Protein 4FDA (pdb70)

InterPro domains:
  IPR002347 Short-chain dehydrogenase/reductase SDR [PF00106] (6-51)
  IPR002347 Short-chain dehydrogenase/reductase SDR [PF00106] (113-240)
  IPR002347 Short-chain dehydrogenase/reductase SDR [PR00080] (112-123)
  IPR002347 Short-chain dehydrogenase/reductase SDR [PR00080] (176-184)
  IPR002347 Short-chain dehydrogenase/reductase SDR [PR00080] (198-217)
  IPR002347 Short-chain dehydrogenase/reductase SDR [PR00081] (6-23)
  IPR002347 Short-chain dehydrogenase/reductase SDR [PR00081] (170-186)
  IPR002347 Short-chain dehydrogenase/reductase SDR [PR00081] (198-217)
  IPR002347 Short-chain dehydrogenase/reductase SDR [PR00081] (219-236)
  IPR020904 Short-chain dehydrogenase/reductase, conserved site [PS00061] (185-213)
  IPR036291 NAD(P)-binding domain superfamily [SSF51735] (6-273)

Nearest PDB structures (foldseek):
  4fda-assembly1_A-2  TM=1.004E+00  e=1.413E-55  Saccharomyces cerevisiae S288C
  4hbg-assembly1_A-2  TM=9.707E-01  e=1.172E-47  Saccharomyces cerevisiae S288C
  4fd3-assembly4_F-2  TM=9.743E-01  e=3.184E-47  Saccharomyces cerevisiae S288C
  4fd3-assembly3_C-2  TM=9.739E-01  e=2.640E-47  Saccharomyces cerevisiae S288C
  4fd3-assembly1_D  TM=9.795E-01  e=3.416E-46  Saccharomyces cerevisiae S288C

Secondary structure (DSSP, 8-state):
-EEEEEEEESS-SSHHHHHHHHHHHHTT-EEEEEESSHHHHH--HHHHTS-TT--EEEEE--GGGTTGGGG-S-EEEEEE-SSS--EEEEESSTTHHHHHH--SSEEEEEEEEEE-------S-GGG--HHHHHHHHIIIIIHHHHHHHHHHHHHHHHHHH-GGGGG----EEEEE--GGGSSS---TT-HHHHHHHHHHHHHHHHHHHHHGGGT-EEEEE--------HHHHHHHHHHHHH-

B-factor: mean 20.8, std 8.19, range [2.0, 48.31]

CATH classification: 3.40.50.720

Sequence (243 aa):
MHYLPVAIVTGATRGIGKAICCQKLFQKGLSCIILGSTKESIERRGQLQSGLSYQRQCAIAIDFKKWPHWLDYESYDGIEYFKDRPPLKQKYSTLFDPCNKWSNNERRYYVNLLINCAGLTQESLSVRTTASQIQDIMNVNFMSPVTMTNICIKYMMKSQRRWPELSGQARPTIVNISSILHSGKMKVPGTSVYSASKAALSRFTEVLAAEMEPRNIRCFTISPGLGTSAPAEIAEEVWSLYSR

GO terms:
  GO:0004316 3-oxoacyl-[acyl-carrier-protein] reductase (NADPH) activity (F, IDA)
  GO:0005739 mitochondrion (C, IMP)
  GO:0005739 mitochondrion (C, HDA)
  GO:0004316 3-oxoacyl-[acyl-carrier-protein] reductase (NADPH) activity (F, IMP)
  GO:0006631 fatty acid metabolic process (P, IMP)
  GO:0009060 aerobic respiration (P, IMP)

Solvent-accessible surface area: 11756 Å² total; per-residue (Å²): 111,122,57,15,35,0,0,0,0,1,20,7,26,188,48,40,1,96,15,0,11,106,40,0,21,121,94,16,10,2,0,0,15,4,6,59,56,66,128,37,2,79,131,116,58,66,31,62,93,10,91,86,70,16,65,33,0,2,0,14,8,34,11,84,109,64,59,120,3,76,126,91,97,47,17,44,3,4,18,42,37,113,103,136,107,83,74,143,44,126,1,60,65,7,27,18,0,0,89,101,25,18,94,139,82,80,43,1,8,1,2,0,0,0,3,21,19,41,61,102,19,96,29,104,71,140,117,15,71,81,71,78,72,107,42,6,47,7,14,0,42,58,0,4,29,14,0,0,57,46,0,10,119,42,4,52,60,10,43,169,79,68,100,59,3,90,73,70,46,59,3,0,0,0,0,6,8,13,49,27,49,72,55,104,64,170,69,113,12,27,57,24,37,21,52,0,7,35,31,4,6,150,46,1,89,75,10,32,74,109,21,71,114,134,87,7,49,13,53,45,9,57,4,13,88,78,116,39,56,55,67,57,8,3,66,82,0,50,66,48,10,60,108

Organism: Saccharomyces cerevisiae (strain ATCC 204508 / S288c) (NCBI:txid559292)

Foldseek 3Di:
DAEAEEEEFEPCLDDLSVLLVLLCQLVQHAYEYEDADPVSQVNAVSQLNGDPLHWYKYWHHRLLPPPCSVPDQWTWMWTDHHPDDIDIDIARDSCRVQVVSDDPVYGYAYQEYEQDWADAFQDAPVPQDPSSLSSRLSGLPPVVVVVVVVNVVRLVVVCVVPVCVVVDQGREYEYEAEPLLDDDDPDGRGPSVNVSRVNRQVVQVVVQVVCVVVRYYGYYDYAPVCHDHSNVVSVVVCVVRVD

Structure (mmCIF, N/CA/C/O backbone):
data_4FDA
#
_entry.id   4FDA
#
_cell.length_a   128.730
_cell.length_b   128.730
_cell.length_c   40.650
_cell.angle_alpha   90.00
_cell.angle_beta   90.00
_cell.angle_gamma   90.00
#
_symmetry.space_group_name_H-M   'P 41 21 2'
#
loop_
_entity.id
_entity.type
_entity.pdbx_description
1 polymer '3-oxoacyl-[acyl-carrier-protein] reductase'
2 non-polymer 'NADP NICOTINAMIDE-ADENINE-DINUCLEOTIDE PHOSPHATE'
3 water water
#
loop_
_atom_site.group_PDB
_atom_site.id
_atom_site.type_symbol
_atom_site.label_atom_id
_atom_site.label_alt_id
_atom_site.label_comp_id
_atom_site.label_asym_id
_atom_site.label_entity_id
_atom_site.label_seq_id
_atom_site.pdbx_PD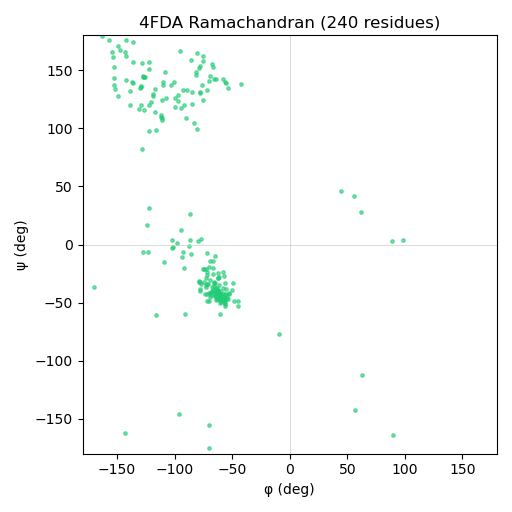B_ins_code
_atom_site.Cartn_x
_atom_site.Cartn_y
_atom_site.Cartn_z
_atom_site.occupancy
_atom_site.B_iso_or_equiv
_atom_site.auth_seq_id
_atom_site.auth_comp_id
_atom_site.auth_asym_id
_atom_site.auth_atom_id
_atom_site.pdbx_PDB_model_num
ATOM 1 N N . MET A 1 1 ? -56.774 5.484 -14.566 1.00 33.28 1 MET A N 1
ATOM 2 C CA . MET A 1 1 ? -55.753 5.733 -13.548 1.00 32.44 1 MET A CA 1
ATOM 3 C C . MET A 1 1 ? -56.159 6.769 -12.532 1.00 31.61 1 MET A C 1
ATOM 4 O O . MET A 1 1 ? -56.510 7.860 -12.884 1.00 31.83 1 MET A O 1
ATOM 9 N N . HIS A 1 2 ? -56.100 6.388 -11.264 1.00 30.34 2 HIS A N 1
ATOM 10 C CA . HIS A 1 2 ? -56.393 7.257 -10.188 1.00 29.07 2 HIS A CA 1
ATOM 11 C C . HIS A 1 2 ? -55.155 7.878 -9.571 1.00 27.52 2 HIS A C 1
ATOM 12 O O . HIS A 1 2 ? -54.225 7.200 -9.234 1.00 26.99 2 HIS A O 1
ATOM 19 N N . TYR A 1 3 ? -55.169 9.190 -9.446 1.00 25.59 3 TYR A N 1
ATOM 20 C CA . TYR A 1 3 ? -54.131 9.967 -8.776 1.00 23.84 3 TYR A CA 1
ATOM 21 C C . TYR A 1 3 ? -54.559 10.330 -7.350 1.00 22.71 3 TYR A C 1
ATOM 22 O O . TYR A 1 3 ? -55.563 10.925 -7.145 1.00 22.23 3 TYR A O 1
ATOM 31 N N . LEU A 1 4 ? -53.804 9.865 -6.381 1.00 21.12 4 LEU A N 1
ATOM 32 C CA . LEU A 1 4 ? -54.122 10.076 -4.971 1.00 19.83 4 LEU A CA 1
ATOM 33 C C . LEU A 1 4 ? -53.104 11.004 -4.308 1.00 18.90 4 LEU A C 1
ATOM 34 O O . LEU A 1 4 ? -51.952 10.617 -4.106 1.00 18.47 4 LEU A O 1
ATOM 39 N N . PRO A 1 5 ? -53.526 12.236 -3.973 1.00 18.11 5 PRO A N 1
ATOM 40 C CA . PRO A 1 5 ? -52.598 13.207 -3.399 1.00 17.25 5 PRO A CA 1
ATOM 41 C C . PRO A 1 5 ? -52.147 12.830 -1.991 1.00 16.24 5 PRO A C 1
ATOM 42 O O . PRO A 1 5 ? -52.912 12.244 -1.218 1.00 16.15 5 PRO A O 1
ATOM 46 N N . VAL A 1 6 ? -50.895 13.153 -1.686 1.00 14.95 6 VAL A N 1
ATOM 47 C CA . VAL A 1 6 ? -50.294 12.848 -0.394 1.00 13.70 6 VAL A CA 1
ATOM 48 C C . VAL A 1 6 ? -49.727 14.140 0.207 1.00 13.06 6 VAL A C 1
ATOM 49 O O . VAL A 1 6 ? -49.229 15.013 -0.511 1.00 12.58 6 VAL A O 1
ATOM 53 N N . ALA A 1 7 ? -49.825 14.262 1.525 1.00 12.53 7 ALA A N 1
ATOM 54 C CA . ALA A 1 7 ? -49.190 15.359 2.235 1.00 12.05 7 ALA A CA 1
ATOM 55 C C . ALA A 1 7 ? -48.029 14.839 3.061 1.00 11.72 7 ALA A C 1
ATOM 56 O O . ALA A 1 7 ? -48.128 13.784 3.697 1.00 11.76 7 ALA A O 1
ATOM 58 N N . ILE A 1 8 ? -46.927 15.576 3.030 1.00 11.08 8 ILE A N 1
ATOM 59 C CA . ILE A 1 8 ? -45.836 15.373 3.966 1.00 10.55 8 ILE A CA 1
ATOM 60 C C . ILE A 1 8 ? -45.991 16.431 5.048 1.00 10.42 8 ILE A C 1
ATOM 61 O O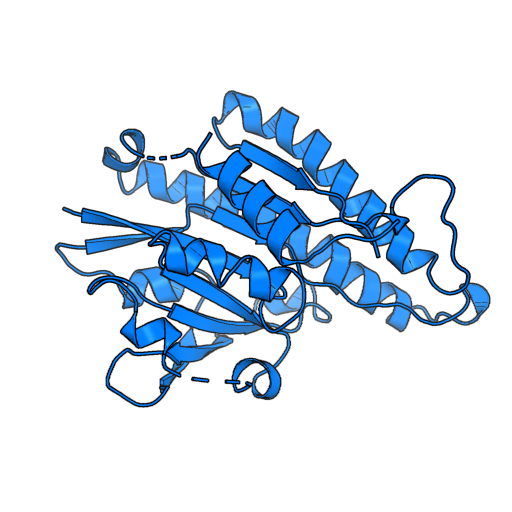 . ILE A 1 8 ? -46.092 17.622 4.747 1.00 9.93 8 ILE A O 1
ATOM 66 N N . VAL A 1 9 ? -46.034 15.992 6.303 1.00 10.31 9 VAL A N 1
ATOM 67 C CA . VAL A 1 9 ? -46.166 16.914 7.427 1.00 10.66 9 VAL A CA 1
ATOM 68 C C . VAL A 1 9 ? -45.041 16.655 8.417 1.00 10.89 9 VAL A C 1
ATOM 69 O O . VAL A 1 9 ? -44.953 15.572 8.999 1.00 11.22 9 VAL A O 1
ATOM 73 N N . THR A 1 10 ? -44.167 17.637 8.595 1.00 11.21 10 THR A N 1
ATOM 74 C CA . THR A 1 10 ? -43.083 17.499 9.561 1.00 11.92 10 THR A CA 1
ATOM 75 C C . THR A 1 10 ? -43.617 17.931 10.920 1.00 12.71 10 THR A C 1
ATOM 76 O O . THR A 1 10 ? -44.611 18.662 10.990 1.00 12.80 10 THR A O 1
ATOM 80 N N . GLY A 1 11 ? -42.967 17.485 11.993 1.00 13.25 11 GLY A N 1
ATOM 81 C CA . GLY A 1 11 ? -43.418 17.819 13.351 1.00 14.03 11 GLY A CA 1
ATOM 82 C C . GLY A 1 11 ? -44.864 17.405 13.574 1.00 14.54 11 GLY A C 1
ATOM 83 O O . GLY A 1 11 ? -45.645 18.136 14.180 1.00 14.62 11 GLY A O 1
ATOM 84 N N . ALA A 1 12 ? -45.212 16.220 13.083 1.00 15.10 12 ALA A N 1
ATOM 85 C CA . ALA A 1 12 ? -46.597 15.759 13.077 1.00 15.74 12 ALA A CA 1
ATOM 86 C C . ALA A 1 12 ? -46.940 14.829 14.244 1.00 16.21 12 ALA A C 1
ATOM 87 O O . ALA A 1 12 ? -48.076 14.357 14.347 1.00 16.14 12 ALA A O 1
ATOM 89 N N . THR A 1 13 ? -45.963 14.576 15.112 1.00 16.54 13 THR A N 1
ATOM 90 C CA . THR A 1 13 ? -46.148 13.696 16.273 1.00 17.29 13 THR A CA 1
ATOM 91 C C . THR A 1 13 ? -46.970 14.342 17.393 1.00 17.75 13 THR A C 1
ATOM 92 O O . THR A 1 13 ? -47.532 13.641 18.240 1.00 18.50 13 THR A O 1
ATOM 96 N N . ARG A 1 14 ? -47.037 15.672 17.401 1.00 18.23 14 ARG A N 1
ATOM 97 C CA . ARG A 1 14 ? -47.765 16.421 18.435 1.00 18.67 14 ARG A CA 1
ATOM 98 C C . ARG A 1 14 ? -48.040 17.850 17.996 1.00 18.74 14 ARG A C 1
ATOM 99 O O . ARG A 1 14 ? -47.665 18.247 16.890 1.00 19.21 14 ARG A O 1
ATOM 107 N N . GLY A 1 15 ? -48.710 18.613 18.861 1.00 18.54 15 GLY A N 1
ATOM 108 C CA . GLY A 1 15 ? -48.973 20.033 18.625 1.00 18.17 15 GLY A CA 1
ATOM 109 C C . GLY A 1 15 ? -49.705 20.336 17.329 1.00 17.90 15 GLY A C 1
ATOM 110 O O . GLY A 1 15 ? -50.589 19.588 16.912 1.00 18.02 15 GLY A O 1
ATOM 111 N N . ILE A 1 16 ? -49.322 21.437 16.691 1.00 17.34 16 ILE A N 1
ATOM 112 C CA . ILE A 1 16 ? -50.000 21.921 15.489 1.00 17.02 16 ILE A CA 1
ATOM 113 C C . ILE A 1 16 ? -49.886 20.930 14.323 1.00 16.41 16 ILE A C 1
ATOM 114 O O . ILE A 1 16 ? -50.865 20.695 13.615 1.00 16.31 16 ILE A O 1
ATOM 119 N N . GLY A 1 17 ? -48.700 20.349 14.142 1.00 16.01 17 GLY A N 1
ATOM 120 C CA . GLY A 1 17 ? -48.462 19.350 13.094 1.00 15.69 17 GLY A CA 1
ATOM 121 C C . GLY A 1 17 ? -49.404 18.160 13.167 1.00 15.64 17 GLY A C 1
ATOM 122 O O . GLY A 1 17 ? -49.927 17.712 12.143 1.00 15.64 17 GLY A O 1
ATOM 123 N N . LYS A 1 18 ? -49.627 17.658 14.382 1.00 15.55 18 LYS A N 1
ATOM 124 C CA . LYS A 1 18 ? -50.576 16.569 14.620 1.00 15.72 18 LYS A CA 1
ATOM 125 C C . LYS A 1 18 ? -51.996 16.968 14.222 1.00 15.44 18 LYS A C 1
ATOM 126 O O . LYS A 1 18 ? -52.682 16.207 13.545 1.00 15.46 18 LYS A O 1
ATOM 132 N N . ALA A 1 19 ? -52.421 18.162 14.641 1.00 15.17 19 ALA A N 1
ATOM 133 C CA . ALA A 1 19 ? -53.747 18.685 14.294 1.00 14.90 19 ALA A CA 1
ATOM 134 C C . ALA A 1 19 ? -53.924 18.833 12.783 1.00 14.78 19 ALA A C 1
ATOM 135 O O . ALA A 1 19 ? -54.997 18.545 12.241 1.00 14.21 19 ALA A O 1
ATOM 137 N N . ILE A 1 20 ? -52.868 19.285 12.108 1.00 14.69 20 ILE A N 1
ATOM 138 C CA . ILE A 1 20 ? -52.903 19.427 10.653 1.00 14.80 20 ILE A CA 1
ATOM 139 C C . ILE A 1 20 ? -53.065 18.059 9.982 1.00 15.12 20 ILE A C 1
ATOM 140 O O . ILE A 1 20 ? -53.876 17.903 9.067 1.00 14.66 20 ILE A O 1
ATOM 145 N N . CYS A 1 21 ? -52.309 17.075 10.468 1.00 15.54 21 CYS A N 1
ATOM 146 C CA A CYS A 1 21 ? -52.390 15.724 9.943 0.50 16.12 21 CYS A CA 1
ATOM 147 C CA B CYS A 1 21 ? -52.395 15.699 9.971 0.50 15.91 21 CYS A CA 1
ATOM 148 C C . CYS A 1 21 ? -53.796 15.130 10.097 1.00 16.06 21 CYS A C 1
ATOM 149 O O . CYS A 1 21 ? -54.307 14.501 9.168 1.00 16.17 21 CYS A O 1
ATOM 154 N N . GLN A 1 22 ? -54.399 15.331 11.268 1.00 16.05 22 GLN A N 1
ATOM 155 C CA . GLN A 1 22 ? -55.750 14.849 11.544 1.00 16.38 22 GLN A CA 1
ATOM 156 C C . GLN A 1 22 ? -56.754 15.461 10.577 1.00 16.10 22 GLN A C 1
ATOM 157 O O . GLN A 1 22 ? -57.612 14.756 10.060 1.00 16.14 22 GLN A O 1
ATOM 163 N N . LYS A 1 23 ? -56.616 16.761 10.314 1.00 15.72 23 LYS A N 1
ATOM 164 C CA . LYS A 1 23 ? -57.480 17.463 9.372 1.00 15.53 23 LYS A CA 1
ATOM 165 C C . LYS A 1 23 ? -57.319 16.939 7.943 1.00 15.34 23 LYS A C 1
ATOM 166 O O . LYS A 1 23 ? -58.311 16.664 7.260 1.00 15.03 23 LYS A O 1
ATOM 172 N N . LEU A 1 24 ? -56.073 16.805 7.494 1.00 15.08 24 LEU A N 1
ATOM 173 C CA . LEU A 1 24 ? -55.800 16.338 6.141 1.00 15.23 24 LEU A CA 1
ATOM 174 C C . LEU A 1 24 ? -56.323 14.917 5.930 1.00 15.54 24 LEU A C 1
ATOM 175 O O . LEU A 1 24 ? -56.875 14.610 4.872 1.00 15.18 24 LEU A O 1
ATOM 180 N N . PHE A 1 25 ? -56.165 14.068 6.944 1.00 16.02 25 PHE A N 1
ATOM 181 C CA . PHE A 1 25 ? -56.698 12.712 6.887 1.00 16.82 25 PHE A CA 1
ATOM 182 C C . PHE A 1 25 ? -58.231 12.687 6.789 1.00 17.00 25 PHE A C 1
ATOM 183 O O . PHE A 1 25 ? -58.783 11.962 5.959 1.00 16.82 25 PHE A O 1
ATOM 191 N N . GLN A 1 26 ? -58.914 13.484 7.610 1.00 17.26 26 GLN A N 1
ATOM 192 C CA . GLN A 1 26 ? -60.380 13.547 7.533 1.00 17.76 26 GLN A CA 1
ATOM 193 C C . GLN A 1 26 ? -60.836 14.041 6.150 1.00 17.30 26 GLN A C 1
ATOM 194 O O . GLN A 1 26 ? -61.914 13.679 5.679 1.00 17.42 26 GLN A O 1
ATOM 200 N N . LYS A 1 27 ? -59.996 14.843 5.498 1.00 16.88 27 LYS A N 1
ATOM 201 C CA . LYS A 1 27 ? -60.306 15.374 4.171 1.00 16.62 27 LYS A CA 1
ATOM 202 C C . LYS A 1 27 ? -59.896 14.450 3.013 1.00 16.64 27 LYS A C 1
ATOM 203 O O . LYS A 1 27 ? -60.052 14.799 1.844 1.00 16.64 27 LYS A O 1
ATOM 209 N N . GLY A 1 28 ? -59.385 13.268 3.344 1.00 16.53 28 GLY A N 1
ATOM 210 C CA . GLY A 1 28 ? -59.170 12.231 2.343 1.00 16.44 28 GLY A CA 1
ATOM 211 C C . GLY A 1 28 ? -57.763 12.096 1.799 1.00 16.54 28 GLY A C 1
ATOM 212 O O . GLY A 1 28 ? -57.527 11.289 0.899 1.00 16.56 28 GLY A O 1
ATOM 213 N N . LEU A 1 29 ? -56.828 12.881 2.334 1.00 16.14 29 LEU A N 1
ATOM 214 C CA . LEU A 1 29 ? -55.436 12.804 1.902 1.00 16.16 29 LEU A CA 1
ATOM 215 C C . LEU A 1 29 ? -54.698 11.663 2.575 1.00 15.71 29 LEU A C 1
ATOM 216 O O . LEU A 1 29 ? -54.957 11.330 3.732 1.00 15.47 29 LEU A O 1
ATOM 221 N N . SER A 1 30 ? -53.776 11.065 1.837 1.00 15.53 30 SER A N 1
ATOM 222 C CA . SER A 1 30 ? -52.815 10.148 2.426 1.00 15.68 30 SER A CA 1
ATOM 223 C C . SER A 1 30 ? -51.702 10.979 3.043 1.00 15.63 30 SER A C 1
ATOM 224 O O . SER A 1 30 ? -51.404 12.073 2.558 1.00 15.29 30 SER A O 1
ATOM 227 N N . CYS A 1 31 ? -51.105 10.479 4.122 1.00 15.72 31 CYS A N 1
ATOM 228 C CA . CYS A 1 31 ? -50.162 11.287 4.895 1.00 16.14 31 CYS A CA 1
ATOM 229 C C . CYS A 1 31 ? -48.828 10.609 5.174 1.00 15.48 31 CYS A C 1
ATOM 230 O O . CYS A 1 31 ? -48.776 9.425 5.520 1.00 15.53 31 CYS A O 1
ATOM 233 N N . ILE A 1 32 ? -47.756 11.374 5.006 1.00 15.00 32 ILE A N 1
ATOM 234 C CA . ILE A 1 32 ? -46.419 10.972 5.428 1.00 14.63 32 ILE A CA 1
ATOM 235 C C . ILE A 1 32 ? -46.045 11.873 6.610 1.00 14.81 32 ILE A C 1
ATOM 236 O O . ILE A 1 32 ? -45.818 13.080 6.445 1.00 14.48 32 ILE A O 1
ATOM 241 N N . ILE A 1 33 ? -46.018 11.275 7.795 1.00 15.03 33 ILE A N 1
ATOM 242 C CA . ILE A 1 33 ? -45.777 11.971 9.062 1.00 15.98 33 ILE A CA 1
ATOM 243 C C . ILE A 1 33 ? -44.294 11.923 9.377 1.00 15.89 33 ILE A C 1
ATOM 244 O O . ILE A 1 33 ? -43.673 10.870 9.263 1.00 16.02 33 ILE A O 1
ATOM 249 N N . LEU A 1 34 ? -43.721 13.060 9.755 1.00 15.74 34 LEU A N 1
ATOM 250 C CA . LEU A 1 34 ? -42.337 13.072 10.221 1.00 16.12 34 LEU A CA 1
ATOM 251 C C . LEU A 1 34 ? -42.239 13.352 11.721 1.00 16.19 34 LEU A C 1
ATOM 252 O O . LEU A 1 34 ? -42.997 14.156 12.268 1.00 16.00 34 LEU A O 1
ATOM 257 N N . GLY A 1 35 ? -41.323 12.638 12.365 1.00 16.57 35 GLY A N 1
ATOM 258 C CA . GLY A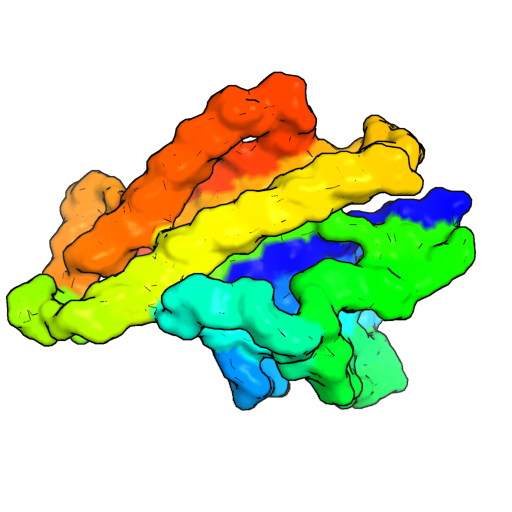 1 35 ? -40.931 12.860 13.756 1.00 17.14 35 GLY A CA 1
ATOM 259 C C . GLY A 1 35 ? -39.415 12.771 13.833 1.00 17.46 35 GLY A C 1
ATOM 260 O O . GLY A 1 35 ? -38.759 12.445 12.845 1.00 17.34 35 GLY A O 1
ATOM 261 N N . SER A 1 36 ? -38.853 13.057 15.001 1.00 17.99 36 SER A N 1
ATOM 262 C CA . SER A 1 36 ? -37.398 13.162 15.143 1.00 18.72 36 SER A CA 1
ATOM 263 C C . SER A 1 36 ? -36.658 11.828 15.246 1.00 19.21 36 SER A C 1
ATOM 264 O O . SER A 1 36 ? -35.518 11.731 14.798 1.00 19.21 36 SER A O 1
ATOM 267 N N . THR A 1 37 ? -37.290 10.818 15.848 1.00 20.24 37 THR A N 1
ATOM 268 C CA . THR A 1 37 ? -36.623 9.529 16.115 1.00 21.24 37 THR A CA 1
ATOM 269 C C . THR A 1 37 ? -37.533 8.318 15.917 1.00 22.14 37 THR A C 1
ATOM 270 O O . THR A 1 37 ? -38.760 8.445 15.903 1.00 21.89 37 THR A O 1
ATOM 274 N N . LYS A 1 38 ? -36.904 7.148 15.779 1.00 23.66 38 LYS A N 1
ATOM 275 C CA . LYS A 1 38 ? -37.585 5.846 15.798 1.00 25.22 38 LYS A CA 1
ATOM 276 C C . LYS A 1 38 ? -38.603 5.761 16.925 1.00 26.00 38 LYS A C 1
ATOM 277 O O . LYS A 1 38 ? -39.766 5.423 16.705 1.00 26.14 38 LYS A O 1
ATOM 281 N N . GLU A 1 39 ? -38.138 6.064 18.133 1.00 27.21 39 GLU A N 1
ATOM 282 C CA . GLU A 1 39 ? -38.940 5.974 19.344 1.00 28.57 39 GLU A CA 1
ATOM 283 C C . GLU A 1 39 ? -40.118 6.936 19.285 1.00 29.05 39 GLU A C 1
ATOM 284 O O . GLU A 1 39 ? -41.227 6.594 19.691 1.00 28.92 39 GLU A O 1
ATOM 290 N N . SER A 1 40 ? -39.871 8.131 18.753 1.00 29.64 40 SER A N 1
ATOM 291 C CA . SER A 1 40 ? -40.889 9.170 18.681 1.00 30.49 40 SER A CA 1
ATOM 292 C C . SER A 1 40 ? -42.058 8.804 17.767 1.00 30.95 40 SER A C 1
ATOM 293 O O . SER A 1 40 ? -43.219 9.032 18.118 1.00 30.97 40 SER A O 1
ATOM 296 N N . ILE A 1 41 ? -41.751 8.246 16.598 1.00 31.66 41 ILE A N 1
ATOM 297 C CA . ILE A 1 41 ? -42.788 7.908 15.618 1.00 32.75 41 ILE A CA 1
ATOM 298 C C . ILE A 1 41 ? -43.587 6.657 16.013 1.00 33.79 41 ILE A C 1
ATOM 299 O O . ILE A 1 41 ? -44.708 6.454 15.543 1.00 33.95 41 ILE A O 1
ATOM 304 N N . GLU A 1 42 ? -43.002 5.825 16.874 1.00 35.05 42 GLU A N 1
ATOM 305 C CA . GLU A 1 42 ? -43.718 4.689 17.460 1.00 36.46 42 GLU A CA 1
ATOM 306 C C . GLU A 1 42 ? -44.841 5.153 18.381 1.00 36.92 42 GLU A C 1
ATOM 307 O O . GLU A 1 42 ? -45.820 4.435 18.579 1.00 37.21 42 GLU A O 1
ATOM 313 N N . ARG A 1 43 ? -44.687 6.366 18.913 1.00 37.61 43 ARG A N 1
ATOM 314 C CA . ARG A 1 43 ? -45.725 7.072 19.674 1.00 38.10 43 ARG A CA 1
ATOM 315 C C . ARG A 1 43 ? -46.114 6.327 20.949 1.00 38.27 43 ARG A C 1
ATOM 316 O O . ARG A 1 43 ? -47.288 6.282 21.327 1.00 38.78 43 ARG A O 1
ATOM 320 N N . ARG A 1 48 ? -56.417 4.260 16.403 1.00 43.22 48 ARG A N 1
ATOM 321 C CA . ARG A 1 48 ? -57.045 3.129 15.726 1.00 43.14 48 ARG A CA 1
ATOM 322 C C . ARG A 1 48 ? -58.389 3.518 15.107 1.00 43.07 48 ARG A C 1
ATOM 323 O O . ARG A 1 48 ? -58.745 3.038 14.023 1.00 43.29 48 ARG A O 1
ATOM 325 N N . GLY A 1 49 ? -59.124 4.389 15.798 1.00 42.73 49 GLY A N 1
ATOM 326 C CA . GLY A 1 49 ? -60.426 4.871 15.330 1.00 42.26 49 GLY A CA 1
ATOM 327 C C . GLY A 1 49 ? -60.332 5.832 14.159 1.00 41.93 49 GLY A C 1
ATOM 328 O O . GLY A 1 49 ? -61.287 5.980 13.392 1.00 42.10 49 GLY A O 1
ATOM 329 N N . GLN A 1 50 ? -59.178 6.487 14.026 1.00 41.41 50 GLN A N 1
ATOM 330 C CA . GLN A 1 50 ? -58.906 7.392 12.912 1.00 40.79 50 GLN A CA 1
ATOM 331 C C . GLN A 1 50 ? -58.750 6.624 11.602 1.00 40.27 50 GLN A C 1
ATOM 332 O O . GLN A 1 50 ? -59.352 6.978 10.585 1.00 40.07 50 GLN A O 1
ATOM 334 N N . LEU A 1 51 ? -57.939 5.569 11.642 1.00 39.64 51 LEU A N 1
ATOM 335 C CA . LEU A 1 51 ? -57.675 4.736 10.473 1.00 39.07 51 LEU A CA 1
ATOM 336 C C . LEU A 1 51 ? -58.944 4.039 9.981 1.00 38.56 51 LEU A C 1
ATOM 337 O O . LEU A 1 51 ? -59.201 3.991 8.776 1.00 38.39 51 LEU A O 1
ATOM 342 N N . GLN A 1 52 ? -59.736 3.521 10.919 1.00 37.99 52 GLN A N 1
ATOM 343 C CA . GLN A 1 52 ? -61.009 2.868 10.602 1.00 37.61 52 GLN A CA 1
ATOM 344 C C . GLN A 1 52 ? -61.983 3.829 9.923 1.00 37.23 52 GLN A C 1
ATOM 345 O O . GLN A 1 52 ? -62.739 3.432 9.035 1.00 37.12 52 GLN A O 1
ATOM 347 N N . SER A 1 53 ? -61.939 5.095 10.332 1.00 36.85 53 SER A N 1
ATOM 348 C CA . SER A 1 53 ? -62.831 6.124 9.796 1.00 36.57 53 SER A CA 1
ATOM 349 C C . SER A 1 53 ? -62.386 6.660 8.434 1.00 36.18 53 SER A C 1
ATOM 350 O O . SER A 1 53 ? -63.021 7.562 7.889 1.00 36.43 53 SER A O 1
ATOM 353 N N . GLY A 1 54 ? -61.310 6.099 7.885 1.00 35.46 54 GLY A N 1
ATOM 354 C CA . GLY A 1 54 ? -60.744 6.570 6.623 1.00 34.67 54 GLY A CA 1
ATOM 355 C C . GLY A 1 54 ? -61.203 5.816 5.389 1.00 33.94 54 GLY A C 1
ATOM 356 O O . GLY A 1 54 ? -61.800 4.745 5.488 1.00 34.15 54 GLY A O 1
ATOM 357 N N . LEU A 1 55 ? -60.950 6.351 4.217 1.00 32.94 55 LEU A N 1
ATOM 358 C CA . LEU A 1 55 ? -61.333 5.757 2.967 1.00 31.93 55 LEU A CA 1
ATOM 359 C C . LEU A 1 55 ? -60.432 4.577 2.598 1.00 31.39 55 LEU A C 1
ATOM 360 O O . LEU A 1 55 ? -59.374 4.431 3.119 1.00 31.15 55 LEU A O 1
ATOM 365 N N . SER A 1 56 ? -60.891 3.745 1.694 1.00 30.43 56 SER A N 1
ATOM 366 C CA . SER A 1 56 ? -60.229 2.473 1.404 1.00 29.66 56 SER A CA 1
ATOM 367 C C . SER A 1 56 ? -58.836 2.628 0.778 1.00 28.94 56 SER A C 1
ATOM 368 O O . SER A 1 56 ? -57.936 1.839 1.063 1.00 28.89 56 SER A O 1
ATOM 371 N N . TYR A 1 57 ? -58.666 3.641 -0.067 1.00 28.17 57 TYR A N 1
ATOM 372 C CA . TYR A 1 57 ? -57.386 3.875 -0.733 1.00 27.41 57 TYR A CA 1
ATOM 373 C C . TYR A 1 57 ? -56.425 4.742 0.093 1.00 26.29 57 TYR A C 1
ATOM 374 O O . TYR A 1 57 ? -55.294 5.001 -0.323 1.00 26.26 57 TYR A O 1
ATOM 383 N N . GLN A 1 58 ? -56.878 5.179 1.261 1.00 24.95 58 GLN A N 1
ATOM 384 C CA . GLN A 1 58 ? -56.130 6.115 2.082 1.00 23.80 58 GLN A CA 1
ATOM 385 C C . GLN A 1 58 ? -55.001 5.429 2.849 1.00 22.90 58 GLN A C 1
ATOM 386 O O . GLN A 1 58 ? -55.206 4.406 3.500 1.00 22.60 58 GLN A O 1
ATOM 392 N N . ARG A 1 59 ? -53.808 6.003 2.765 1.00 21.51 59 ARG A N 1
ATOM 393 C CA . ARG A 1 59 ? -52.631 5.423 3.394 1.00 20.49 59 ARG A CA 1
ATOM 394 C C . ARG A 1 59 ? -51.992 6.391 4.381 1.00 19.90 59 ARG A C 1
ATOM 395 O O . ARG A 1 59 ? -52.169 7.606 4.279 1.00 19.55 59 ARG A O 1
ATOM 403 N N . GLN A 1 60 ? -51.247 5.845 5.334 1.00 19.09 60 GLN A N 1
ATOM 404 C CA . GLN A 1 60 ? -50.522 6.661 6.296 1.00 18.70 60 GLN A CA 1
ATOM 405 C C . GLN A 1 60 ? -49.274 5.957 6.794 1.00 17.94 60 GLN A C 1
ATOM 406 O O . GLN A 1 60 ? -49.309 4.775 7.142 1.00 17.63 60 GLN A O 1
ATOM 412 N N . CYS A 1 61 ? -48.173 6.697 6.817 1.00 17.00 61 CYS A N 1
ATOM 413 C CA . CYS A 1 61 ? -46.947 6.226 7.426 1.00 16.58 61 CYS A CA 1
ATOM 414 C C . CYS A 1 61 ? -46.231 7.366 8.131 1.00 16.07 61 CYS A C 1
ATOM 415 O O . CYS A 1 61 ? -46.563 8.541 7.943 1.00 15.79 61 CYS A O 1
ATOM 418 N N . ALA A 1 62 ? -45.261 7.003 8.959 1.00 15.65 62 ALA A N 1
ATOM 419 C CA . ALA A 1 62 ? -44.439 7.959 9.671 1.00 15.39 62 ALA A CA 1
ATOM 420 C C . ALA A 1 62 ? -42.988 7.616 9.396 1.00 15.44 62 ALA A C 1
ATOM 421 O O . ALA A 1 62 ? -42.646 6.441 9.262 1.00 15.60 62 ALA A O 1
ATOM 423 N N . ILE A 1 63 ? -42.145 8.643 9.295 1.00 15.10 63 ILE A N 1
ATOM 424 C CA . ILE A 1 63 ? -40.713 8.480 9.022 1.00 14.79 63 ILE A CA 1
ATOM 425 C C . ILE A 1 63 ? -39.896 9.291 10.034 1.00 14.66 63 ILE A C 1
ATOM 426 O O . ILE A 1 63 ? -40.225 10.442 10.317 1.00 14.89 63 ILE A O 1
ATOM 431 N N . ALA A 1 64 ? -38.849 8.682 10.586 1.00 14.34 64 ALA A N 1
ATOM 432 C CA . ALA A 1 64 ? -37.965 9.362 11.537 1.00 14.25 64 ALA A CA 1
ATOM 433 C C . ALA A 1 64 ? -36.784 10.014 10.836 1.00 14.05 64 ALA A C 1
ATOM 434 O O . ALA A 1 64 ? -36.007 9.350 10.157 1.00 14.09 64 ALA A O 1
ATOM 436 N N . ILE A 1 65 ? -36.681 11.329 10.986 1.00 14.11 65 ILE A N 1
ATOM 437 C CA . ILE A 1 65 ? -35.526 12.085 10.523 1.00 14.09 65 ILE A CA 1
ATOM 438 C C . ILE A 1 65 ? -35.221 13.106 11.612 1.00 13.98 65 ILE A C 1
ATOM 439 O O . ILE A 1 65 ? -36.078 13.928 11.952 1.00 13.77 65 ILE A O 1
ATOM 444 N N . ASP A 1 66 ? -34.016 13.028 12.1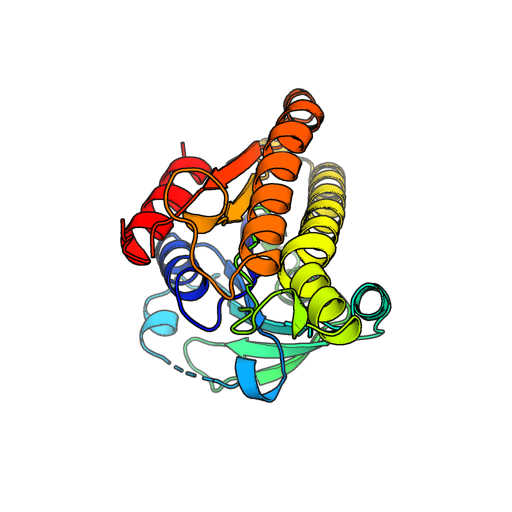75 1.00 13.84 66 ASP A N 1
ATOM 445 C CA . ASP A 1 66 ? -33.561 14.002 13.156 1.00 13.90 66 ASP A CA 1
ATOM 446 C C . ASP A 1 66 ? -33.015 15.214 12.403 1.00 13.48 66 ASP A C 1
ATOM 447 O O . ASP A 1 66 ? -31.925 15.170 11.833 1.00 13.18 66 ASP A O 1
ATOM 452 N N . PHE A 1 67 ? -33.799 16.287 12.388 1.00 13.36 67 PHE A N 1
ATOM 453 C CA . PHE A 1 67 ? -33.442 17.513 11.661 1.00 13.16 67 PHE A CA 1
ATOM 454 C C . PHE A 1 67 ? -32.221 18.238 12.244 1.00 13.77 67 PHE A C 1
ATOM 455 O O . PHE A 1 67 ? -31.651 19.110 11.592 1.00 13.71 67 PHE A O 1
ATOM 463 N N . LYS A 1 68 ? -31.813 17.871 13.462 1.00 14.16 68 LYS A N 1
ATOM 464 C CA . LYS A 1 68 ? -30.592 18.419 14.057 1.00 14.95 68 LYS A CA 1
ATOM 465 C C . LYS A 1 68 ? -29.361 18.052 13.238 1.00 15.30 68 LYS A C 1
ATOM 466 O O . LYS A 1 68 ? -28.385 18.797 13.212 1.00 15.50 68 LYS A O 1
ATOM 472 N N . LYS A 1 69 ? -29.427 16.908 12.561 1.00 16.02 69 LYS A N 1
ATOM 473 C CA . LYS A 1 69 ? -28.305 16.383 11.783 1.00 16.71 69 LYS A CA 1
ATOM 474 C C . LYS A 1 69 ? -28.244 16.916 10.343 1.00 16.52 69 LYS A C 1
ATOM 475 O O . LYS A 1 69 ? -27.704 16.258 9.457 1.00 16.96 69 LYS A O 1
ATOM 481 N N . TRP A 1 70 ? -28.789 18.107 10.117 1.00 16.23 70 TRP A N 1
ATOM 482 C CA . TRP A 1 70 ? -28.688 18.772 8.823 1.00 15.62 70 TRP A CA 1
ATOM 483 C C . TRP A 1 70 ? -27.239 19.230 8.613 1.00 16.10 70 TRP A C 1
ATOM 484 O O . TRP A 1 70 ? -26.613 19.711 9.558 1.00 16.11 70 TRP A O 1
ATOM 495 N N . PRO A 1 71 ? -26.706 19.101 7.378 1.00 16.16 71 PRO A N 1
ATOM 496 C CA . PRO A 1 71 ? -27.348 18.607 6.158 1.00 16.45 71 PRO A CA 1
ATOM 497 C C . PRO A 1 71 ? -27.109 17.116 5.906 1.00 16.94 71 PRO A C 1
ATOM 498 O O . PRO A 1 71 ? -27.397 16.625 4.810 1.00 16.51 71 PRO A O 1
ATOM 502 N N . HIS A 1 72 ? -26.600 16.410 6.912 1.00 17.15 72 HIS A N 1
ATOM 503 C CA . HIS A 1 72 ? -26.193 15.016 6.747 1.00 18.22 72 HIS A CA 1
ATOM 504 C C . HIS A 1 72 ? -27.363 14.078 6.459 1.00 18.01 72 HIS A C 1
ATOM 505 O O . HIS A 1 72 ? -27.205 13.102 5.719 1.00 17.86 72 HIS A O 1
ATOM 512 N N . TRP A 1 73 ? -28.537 14.385 7.012 1.00 17.85 73 TRP A N 1
ATOM 513 C CA . TRP A 1 73 ? -29.709 13.534 6.808 1.00 17.93 73 TRP A CA 1
ATOM 514 C C . TRP A 1 73 ? -30.142 13.439 5.345 1.00 18.68 73 TRP A C 1
ATOM 515 O O . TRP A 1 73 ? -30.773 12.459 4.948 1.00 18.68 73 TRP A O 1
ATOM 526 N N . LEU A 1 74 ? -29.792 14.452 4.553 1.00 19.40 74 LEU A N 1
ATOM 527 C CA . LEU A 1 74 ? -30.030 14.441 3.109 1.00 20.53 74 LEU A CA 1
ATOM 528 C C . LEU A 1 74 ? -29.368 13.238 2.448 1.00 20.96 74 LEU A C 1
ATOM 529 O O . LEU A 1 74 ? -29.826 12.763 1.412 1.00 21.37 74 LEU A O 1
ATOM 534 N N . ASP A 1 75 ? -28.292 12.752 3.063 1.00 21.76 75 ASP A N 1
ATOM 535 C CA . ASP A 1 75 ? -27.439 11.736 2.461 1.00 22.46 75 ASP A CA 1
ATOM 536 C C . ASP A 1 75 ? -27.650 10.319 2.987 1.00 22.53 75 ASP A C 1
ATOM 537 O O . ASP A 1 75 ? -27.002 9.390 2.502 1.00 22.52 75 ASP A O 1
ATOM 542 N N . TYR A 1 76 ? -28.539 10.145 3.968 1.00 22.48 76 TYR A N 1
ATOM 543 C CA . TYR A 1 76 ? -28.799 8.809 4.522 1.00 22.51 76 TYR A CA 1
ATOM 544 C C . TYR A 1 76 ? -29.267 7.840 3.435 1.00 22.75 76 TYR A C 1
ATOM 545 O O . TYR A 1 76 ? -30.010 8.222 2.527 1.00 22.96 76 TYR A O 1
ATOM 554 N N . GLU A 1 77 ? -28.821 6.590 3.529 1.00 23.08 77 GLU A N 1
ATOM 555 C CA . GLU A 1 77 ? -29.177 5.567 2.544 1.00 23.25 77 GLU A CA 1
ATOM 556 C C . GLU A 1 77 ? -30.635 5.151 2.687 1.00 23.20 77 GLU A C 1
ATOM 557 O O . GLU A 1 77 ? -31.300 4.839 1.695 1.00 23.16 77 GLU A O 1
ATOM 559 N N . SER A 1 78 ? -31.124 5.150 3.928 1.00 23.05 78 SER A N 1
ATOM 560 C CA . SER A 1 78 ? -32.516 4.831 4.218 1.00 22.89 78 SER A CA 1
ATOM 561 C C . SER A 1 78 ? -32.976 5.485 5.521 1.00 22.79 78 SER A C 1
ATOM 562 O O . SER A 1 78 ? -32.157 5.961 6.313 1.00 22.62 78 SER A O 1
ATOM 565 N N . TYR A 1 79 ? -34.290 5.505 5.731 1.00 22.33 79 TYR A N 1
ATOM 566 C CA . TYR A 1 79 ? -34.877 6.072 6.938 1.00 22.14 79 TYR A CA 1
ATOM 567 C C . TYR A 1 79 ? -35.792 5.053 7.603 1.00 21.91 79 TYR A C 1
ATOM 568 O O . TYR A 1 79 ? -36.467 4.276 6.925 1.00 21.81 79 TYR A O 1
ATOM 577 N N . ASP A 1 80 ? -35.811 5.064 8.932 1.00 21.72 80 ASP A N 1
ATOM 578 C CA . ASP A 1 80 ? -36.732 4.229 9.684 1.00 21.64 80 ASP A CA 1
ATOM 579 C C . ASP A 1 80 ? -38.131 4.820 9.635 1.00 21.33 80 ASP A C 1
ATOM 580 O O . ASP A 1 80 ? -38.312 6.035 9.753 1.00 20.96 80 ASP A O 1
ATOM 585 N N . GLY A 1 81 ? -39.114 3.947 9.445 1.00 20.95 81 GLY A N 1
ATOM 586 C CA . GLY A 1 81 ? -40.502 4.358 9.341 1.00 20.86 81 GLY A CA 1
ATOM 587 C C . GLY A 1 81 ? -41.464 3.304 9.851 1.00 21.09 81 GLY A C 1
ATOM 588 O O . GLY A 1 81 ? -41.066 2.173 10.153 1.00 20.52 81 GLY A O 1
ATOM 589 N N . ILE A 1 82 ? -42.732 3.690 9.954 1.00 21.15 82 ILE A N 1
ATOM 590 C CA . ILE A 1 82 ? -43.807 2.794 10.365 1.00 21.84 82 ILE A CA 1
ATOM 591 C C . ILE A 1 82 ? -45.021 3.062 9.489 1.00 22.07 82 ILE A C 1
ATOM 592 O O . ILE A 1 82 ? -45.401 4.217 9.290 1.00 21.81 82 ILE A O 1
ATOM 597 N N . GLU A 1 83 ? -45.626 2.002 8.964 1.00 22.45 83 GLU A N 1
ATOM 598 C CA . GLU A 1 83 ? -46.882 2.141 8.239 1.00 23.38 83 GLU A CA 1
ATOM 599 C C . GLU A 1 83 ? -48.073 1.754 9.113 1.00 24.02 83 GLU A C 1
ATOM 600 O O . GLU A 1 83 ? -48.005 0.786 9.872 1.00 23.77 83 GLU A O 1
ATOM 606 N N . TYR A 1 84 ? -49.156 2.520 8.991 1.00 24.99 84 TYR A N 1
ATOM 607 C CA . TYR A 1 84 ? -50.390 2.272 9.735 1.00 26.28 84 TYR A CA 1
ATOM 608 C C . TYR A 1 84 ? -51.501 1.745 8.824 1.00 26.70 84 TYR A C 1
ATOM 609 O O . TYR A 1 84 ? -51.548 2.078 7.639 1.00 26.59 84 TYR A O 1
ATOM 618 N N . PHE A 1 85 ? -52.376 0.910 9.388 1.00 27.60 85 PHE A N 1
ATOM 619 C CA . PHE A 1 85 ? -53.413 0.203 8.624 1.00 28.60 85 PHE A CA 1
ATOM 620 C C . PHE A 1 85 ? -54.772 0.234 9.328 1.00 29.52 85 PHE A C 1
ATOM 621 O O . PHE A 1 85 ? -54.840 0.395 10.548 1.00 29.67 85 PHE A O 1
ATOM 629 N N . LYS A 1 86 ? -55.844 0.056 8.553 1.00 30.66 86 LYS A N 1
ATOM 630 C CA . LYS A 1 86 ? -57.203 -0.090 9.094 1.00 31.74 86 LYS A CA 1
ATOM 631 C C . LYS A 1 86 ? -57.336 -1.305 10.011 1.00 32.29 86 LYS A C 1
ATOM 632 O O . LYS A 1 86 ? -57.679 -1.173 11.188 1.00 32.51 86 LYS A O 1
ATOM 638 N N . ASP A 1 87 ? -57.060 -2.486 9.459 1.00 32.78 87 ASP A N 1
ATOM 639 C CA . ASP A 1 87 ? -57.380 -3.741 10.133 1.00 33.16 87 ASP A CA 1
ATOM 640 C C . ASP A 1 87 ? -56.175 -4.656 10.371 1.00 33.31 87 ASP A C 1
ATOM 641 O O . ASP A 1 87 ? -56.314 -5.881 10.367 1.00 33.71 87 ASP A O 1
ATOM 643 N N . ARG A 1 88 ? -55.000 -4.063 10.575 1.00 33.27 88 ARG A N 1
ATOM 644 C CA . ARG A 1 88 ? -53.827 -4.816 11.035 1.00 33.09 88 ARG A CA 1
ATOM 645 C C . ARG A 1 88 ? -52.819 -3.953 11.811 1.00 32.81 88 ARG A C 1
ATOM 646 O O . ARG A 1 88 ? -52.871 -2.724 11.731 1.00 32.79 88 ARG A O 1
ATOM 654 N N . PRO A 1 89 ? -51.927 -4.594 12.597 1.00 32.58 89 PRO A N 1
ATOM 655 C CA . PRO A 1 89 ? -50.989 -3.839 13.434 1.00 32.33 89 PRO A CA 1
ATOM 656 C C . PRO A 1 89 ? -49.953 -3.056 12.615 1.00 31.96 89 PRO A C 1
ATOM 657 O O . PRO A 1 89 ? -49.675 -3.424 11.470 1.00 31.72 89 PRO A O 1
ATOM 661 N N . PRO A 1 90 ? -49.401 -1.968 13.195 1.00 31.68 90 PRO A N 1
ATOM 662 C CA . PRO A 1 90 ? -48.395 -1.130 12.528 1.00 31.35 90 PRO A CA 1
ATOM 663 C C . PRO A 1 90 ? -47.171 -1.922 12.071 1.00 30.98 90 PRO A C 1
ATOM 664 O O . PRO A 1 90 ? -46.709 -2.807 12.789 1.00 31.14 90 PRO A O 1
ATOM 668 N N . LEU A 1 91 ? -46.668 -1.604 10.879 1.00 30.33 91 LEU A N 1
ATOM 669 C CA . LEU A 1 91 ? -45.521 -2.298 10.296 1.00 29.67 91 LEU A CA 1
ATOM 670 C C . LEU A 1 91 ? -44.282 -1.404 10.214 1.00 29.47 91 LEU A C 1
ATOM 671 O O . LEU A 1 91 ? -44.246 -0.446 9.432 1.00 29.01 91 LEU A O 1
ATOM 676 N N . LYS A 1 92 ? -43.269 -1.732 11.014 1.00 29.13 92 LYS A N 1
ATOM 677 C CA . LYS A 1 92 ? -41.989 -1.024 10.975 1.00 29.18 92 LYS A CA 1
ATOM 678 C C . LYS A 1 92 ? -41.231 -1.391 9.705 1.00 28.77 92 LYS A C 1
ATOM 679 O O . LYS A 1 92 ? -41.142 -2.570 9.354 1.00 28.89 92 LYS A O 1
ATOM 685 N N . GLN A 1 93 ? -40.705 -0.385 9.009 1.00 28.17 93 GLN A N 1
ATOM 686 C CA . GLN A 1 93 ? -39.948 -0.624 7.775 1.00 27.84 93 GLN A CA 1
ATOM 687 C C . GLN A 1 93 ? -38.970 0.489 7.404 1.00 27.19 93 GLN A C 1
ATOM 688 O O . GLN A 1 93 ? -38.908 1.525 8.066 1.00 26.91 93 GLN A O 1
ATOM 694 N N . LYS A 1 94 ? -38.213 0.246 6.337 1.00 26.35 94 LYS A N 1
ATOM 695 C CA . LYS A 1 94 ? -37.215 1.177 5.837 1.00 25.83 94 LYS A CA 1
ATOM 696 C C . LYS A 1 94 ? -37.726 1.898 4.593 1.00 24.91 94 LYS A C 1
ATOM 697 O O . LYS A 1 94 ? -38.328 1.282 3.714 1.00 24.94 94 LYS A O 1
ATOM 703 N N . TYR A 1 95 ? -37.487 3.204 4.527 1.00 23.77 95 TYR A N 1
ATOM 704 C CA . TYR A 1 95 ? -37.772 3.977 3.326 1.00 23.00 95 TYR A CA 1
ATOM 705 C C . TYR A 1 95 ? -36.471 4.538 2.777 1.00 22.78 95 TYR A C 1
ATOM 706 O O . TYR A 1 95 ? -35.658 5.064 3.533 1.00 22.84 95 TYR A O 1
ATOM 715 N N . SER A 1 96 ? -36.275 4.410 1.468 1.00 22.29 96 SER A N 1
ATOM 716 C CA . SER A 1 96 ? -35.066 4.905 0.810 1.00 22.01 96 SER A CA 1
ATOM 717 C C . SER A 1 96 ? -35.037 6.436 0.699 1.00 21.65 96 SER A C 1
ATOM 718 O O . SER A 1 96 ? -33.974 7.051 0.787 1.00 21.69 96 SER A O 1
ATOM 721 N N . THR A 1 97 ? -36.205 7.041 0.499 1.00 21.15 97 THR A N 1
ATOM 722 C CA . THR A 1 97 ? -36.334 8.496 0.430 1.00 20.61 97 THR A CA 1
ATOM 723 C C . THR A 1 97 ? -37.628 8.928 1.111 1.00 20.59 97 THR A C 1
ATOM 724 O O . THR A 1 97 ? -38.436 8.089 1.534 1.00 20.28 97 THR A O 1
ATOM 728 N N . LEU A 1 98 ? -37.815 10.243 1.190 1.00 20.19 98 LEU A N 1
ATOM 729 C CA . LEU A 1 98 ? -39.057 10.859 1.647 1.00 20.27 98 LEU A CA 1
ATOM 730 C C . LEU A 1 98 ? -40.278 10.425 0.851 1.00 19.73 98 LEU A C 1
ATOM 731 O O . LEU A 1 98 ? -41.387 10.364 1.388 1.00 19.91 98 LEU A O 1
ATOM 736 N N . PHE A 1 99 ? -40.062 10.171 -0.438 1.00 19.24 99 PHE A N 1
ATOM 737 C CA . PHE A 1 99 ? -41.128 9.954 -1.407 1.00 18.92 99 PHE A CA 1
ATOM 738 C C . PHE A 1 99 ? -41.319 8.474 -1.705 1.00 18.67 99 PHE A C 1
ATOM 739 O O . PHE A 1 99 ? -42.212 8.095 -2.470 1.00 18.88 99 PHE A O 1
ATOM 747 N N . ASP A 1 100 ? -40.477 7.648 -1.089 1.00 18.02 100 ASP A N 1
ATOM 748 C CA . ASP A 1 100 ? -40.549 6.197 -1.226 1.00 17.69 100 ASP A CA 1
ATOM 749 C C . ASP A 1 100 ? -41.906 5.592 -0.801 1.00 17.16 100 ASP A C 1
ATOM 750 O O . ASP A 1 100 ? -42.363 4.651 -1.438 1.00 17.10 100 ASP A O 1
ATOM 755 N N . PRO A 1 101 ? -42.550 6.120 0.272 1.00 16.87 101 PRO A N 1
ATOM 756 C CA . PRO A 1 101 ? -43.893 5.625 0.596 1.00 16.59 101 PRO A CA 1
ATOM 757 C C . PRO A 1 101 ? -44.869 5.684 -0.592 1.00 16.41 101 PRO A C 1
ATOM 758 O O . PRO A 1 101 ? -45.618 4.732 -0.814 1.00 15.88 101 PRO A O 1
ATOM 762 N N . CYS A 1 102 ? -44.843 6.784 -1.342 1.00 16.33 102 CYS A N 1
ATOM 763 C CA . CYS A 1 102 ? -45.629 6.922 -2.571 1.00 16.85 102 CYS A CA 1
ATOM 764 C C . CYS A 1 102 ? -45.366 5.804 -3.584 1.00 17.19 102 CYS A C 1
ATOM 765 O O . CYS A 1 102 ? -46.308 5.281 -4.189 1.00 17.03 102 CYS A O 1
ATOM 768 N N . ASN A 1 103 ? -44.096 5.443 -3.763 1.00 17.67 103 ASN A N 1
ATOM 769 C CA . ASN A 1 103 ? -43.731 4.358 -4.680 1.00 18.48 103 ASN A CA 1
ATOM 770 C C . ASN A 1 103 ? -44.209 2.991 -4.189 1.00 18.36 103 ASN A C 1
ATOM 771 O O . ASN A 1 103 ? -44.683 2.178 -4.984 1.00 18.37 103 ASN A O 1
ATOM 776 N N . LYS A 1 104 ? -44.102 2.751 -2.882 1.00 18.35 104 LYS A N 1
ATOM 777 C CA . LYS A 1 104 ? -44.600 1.512 -2.281 1.00 18.38 104 LYS A CA 1
ATOM 778 C C . LYS A 1 104 ? -46.127 1.404 -2.367 1.00 18.28 104 LYS A C 1
ATOM 779 O O . LYS A 1 104 ? -46.656 0.327 -2.660 1.00 18.29 104 LYS A O 1
ATOM 785 N N . TRP A 1 105 ? -46.826 2.516 -2.136 1.00 17.72 105 TRP A N 1
ATOM 786 C CA . TRP A 1 105 ? -48.295 2.526 -2.183 1.00 17.60 105 TRP A CA 1
ATOM 787 C C . TRP A 1 105 ? -48.867 2.408 -3.600 1.00 17.85 105 TRP A C 1
ATOM 788 O O . TRP A 1 105 ? -49.990 1.939 -3.784 1.00 17.76 105 TRP A O 1
ATOM 799 N N . SER A 1 106 ? -48.100 2.841 -4.593 1.00 17.91 106 SER A N 1
ATOM 800 C CA . SER A 1 106 ? -48.596 2.888 -5.961 1.00 18.63 106 SER A CA 1
ATOM 801 C C . SER A 1 106 ? -48.602 1.520 -6.641 1.00 19.32 106 SER A C 1
ATOM 802 O O . SER A 1 106 ? -47.827 0.627 -6.289 1.00 18.84 106 SER A O 1
ATOM 805 N N . ASN A 1 107 ? -49.496 1.369 -7.613 1.00 20.26 107 ASN A N 1
ATOM 806 C CA . ASN A 1 107 ? -49.499 0.206 -8.500 1.00 21.17 107 ASN A CA 1
ATOM 807 C C . ASN A 1 107 ? -49.897 0.645 -9.906 1.00 22.14 107 ASN A C 1
ATOM 808 O O . ASN A 1 107 ? -49.831 1.834 -10.215 1.00 22.43 107 ASN A O 1
ATOM 813 N N . ASN A 1 108 ? -50.310 -0.302 -10.746 1.00 23.06 108 ASN A N 1
ATOM 814 C CA . ASN A 1 108 ? -50.708 -0.004 -12.127 1.00 24.04 108 ASN A CA 1
ATOM 815 C C . ASN A 1 108 ? -51.912 0.930 -12.259 1.00 23.92 108 ASN A C 1
ATOM 816 O O . ASN A 1 108 ? -52.017 1.665 -13.239 1.00 24.45 108 ASN A O 1
ATOM 821 N N . GLU A 1 109 ? -52.808 0.906 -11.277 1.00 23.61 109 GLU A N 1
ATOM 822 C CA . GLU A 1 109 ? -54.050 1.681 -11.351 1.00 23.52 109 GLU A CA 1
ATOM 823 C C . GLU A 1 109 ? -54.114 2.887 -10.402 1.00 23.20 109 GLU A C 1
ATOM 824 O O . GLU A 1 109 ? -54.981 3.752 -10.556 1.00 23.39 109 GLU A O 1
ATOM 827 N N . ARG A 1 110 ? -53.217 2.939 -9.418 1.00 22.47 110 ARG A N 1
ATOM 828 C CA . ARG A 1 110 ? -53.251 4.013 -8.423 1.00 21.97 110 ARG A CA 1
ATOM 829 C C . ARG A 1 110 ? -51.893 4.687 -8.255 1.00 21.19 110 ARG A C 1
ATOM 830 O O . ARG A 1 110 ? -50.905 4.043 -7.913 1.00 20.97 110 ARG A O 1
ATOM 838 N N . ARG A 1 111 ? -51.849 5.988 -8.527 1.00 20.17 111 ARG A N 1
ATOM 839 C CA . ARG A 1 111 ? -50.610 6.740 -8.403 1.00 19.38 111 ARG A CA 1
ATOM 840 C C . ARG A 1 111 ? -50.684 7.711 -7.232 1.00 18.46 111 ARG A C 1
ATOM 841 O O . ARG A 1 111 ? -51.391 8.720 -7.289 1.00 17.91 111 ARG A O 1
ATOM 849 N N . TYR A 1 112 ? -49.960 7.383 -6.166 1.00 17.22 112 TYR A N 1
ATOM 850 C CA . TYR A 1 112 ? -49.846 8.268 -5.012 1.00 16.36 112 TYR A CA 1
ATOM 851 C C . TYR A 1 112 ? -48.732 9.269 -5.285 1.00 15.97 112 TYR A C 1
ATOM 852 O O . TYR A 1 112 ? -47.631 8.898 -5.703 1.00 16.04 112 TYR A O 1
ATOM 861 N N . TYR A 1 113 ? -49.031 10.540 -5.065 1.00 15.35 113 TYR A N 1
ATOM 862 C CA . TYR A 1 113 ? -48.079 11.607 -5.355 1.00 14.84 113 TYR A CA 1
ATOM 863 C C . TYR A 1 113 ? -48.178 12.688 -4.288 1.00 14.18 113 TYR A C 1
ATOM 864 O O . TYR A 1 113 ? -49.273 13.008 -3.820 1.00 14.06 113 TYR A O 1
ATOM 873 N N . VAL A 1 114 ? -47.033 13.240 -3.902 1.00 13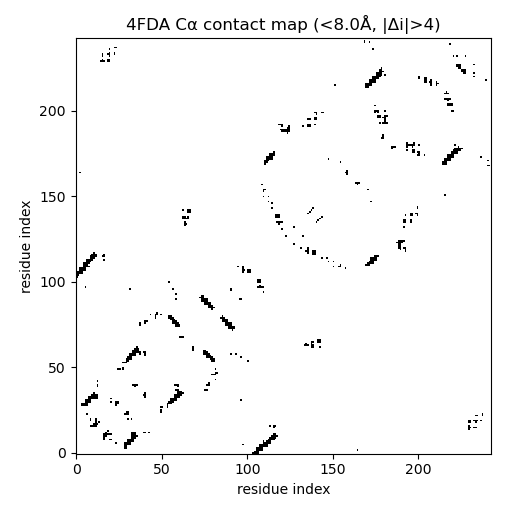.65 114 VAL A N 1
ATOM 874 C CA . VAL A 1 114 ? -46.994 14.328 -2.924 1.00 13.06 114 VAL A CA 1
ATOM 875 C C . VAL A 1 114 ? -47.450 15.634 -3.576 1.00 12.43 114 VAL A C 1
ATOM 876 O O . VAL A 1 114 ? -46.912 16.048 -4.601 1.00 12.35 114 VAL A O 1
ATOM 880 N N . ASN A 1 115 ? -48.462 16.260 -2.982 1.00 11.71 115 ASN A N 1
ATOM 881 C CA . ASN A 1 115 ? -49.004 17.516 -3.494 1.00 11.17 115 ASN A CA 1
ATOM 882 C C . ASN A 1 115 ? -48.978 18.643 -2.473 1.00 10.72 115 ASN A C 1
ATOM 883 O O . ASN A 1 115 ? -49.292 19.793 -2.788 1.00 10.71 115 ASN A O 1
ATOM 888 N N . LEU A 1 116 ? -48.599 18.306 -1.248 1.00 10.38 116 LEU A N 1
ATOM 889 C CA . LEU A 1 116 ? -48.644 19.245 -0.152 1.00 9.93 116 LEU A CA 1
ATOM 890 C C . LEU A 1 116 ? -47.530 18.942 0.848 1.00 9.61 116 LEU A C 1
ATOM 891 O O . LEU A 1 116 ? -47.371 17.801 1.290 1.00 9.73 116 LEU A O 1
ATOM 896 N N . LEU A 1 117 ? -46.753 19.967 1.176 1.00 8.74 117 LEU A N 1
ATOM 897 C CA . LEU A 1 117 ? -45.759 19.878 2.238 1.00 8.67 117 LEU A CA 1
ATOM 898 C C . LEU A 1 117 ? -46.098 20.888 3.318 1.00 8.73 117 LEU A C 1
ATOM 899 O O . LEU A 1 117 ? -46.320 22.067 3.020 1.00 8.83 117 LEU A O 1
ATOM 904 N N . ILE A 1 118 ? -46.134 20.415 4.561 1.00 8.78 118 ILE A N 1
ATOM 905 C CA . ILE A 1 118 ? -46.303 21.272 5.730 1.00 9.33 118 ILE A CA 1
ATOM 906 C C . ILE A 1 118 ? -45.063 21.183 6.622 1.00 9.67 118 ILE A C 1
ATOM 907 O O . ILE A 1 118 ? -44.758 20.119 7.159 1.00 9.13 118 ILE A O 1
ATOM 912 N N . ASN A 1 119 ? -44.325 22.262 6.747 1.00 9.75 119 ASN A N 1
ATOM 913 C CA . ASN A 1 119 ? -43.225 22.356 7.674 1.00 10.86 119 ASN A CA 1
ATOM 914 C C . ASN A 1 119 ? -43.743 22.892 9.012 1.00 10.85 119 ASN A C 1
ATOM 915 O O . ASN A 1 119 ? -44.152 24.010 9.135 1.00 11.33 119 ASN A O 1
ATOM 920 N N . CYS A 1 120 ? -43.772 22.002 9.965 1.00 30.00 120 CYS A N 1
ATOM 921 C CA . CYS A 1 120 ? -44.261 22.267 11.305 1.00 30.00 120 CYS A CA 1
ATOM 922 C C . CYS A 1 120 ? -43.293 21.876 12.439 1.00 30.00 120 CYS A C 1
ATOM 923 O O . CYS A 1 120 ? -43.530 22.181 13.574 1.00 30.00 120 CYS A O 1
ATOM 926 N N . ALA A 1 121 ? -42.189 21.240 12.121 1.00 13.58 121 ALA A N 1
ATOM 927 C CA . ALA A 1 121 ? -41.232 20.875 13.134 1.00 14.02 121 ALA A CA 1
ATOM 928 C C . ALA A 1 121 ? -40.557 22.055 13.816 1.00 14.07 121 ALA A C 1
ATOM 929 O O . ALA A 1 121 ? -40.310 23.033 13.219 1.00 13.66 121 ALA A O 1
ATOM 931 N N . GLY A 1 122 ? -40.321 21.915 15.111 1.00 14.38 122 GLY A N 1
ATOM 932 C CA . GLY A 1 122 ? -39.844 23.022 15.925 1.00 14.89 122 GLY A CA 1
ATOM 933 C C . GLY A 1 122 ? -39.038 22.525 17.107 1.00 15.31 122 GLY A C 1
ATOM 934 O O . GLY A 1 122 ? -39.389 21.522 17.749 1.00 15.35 122 GLY A O 1
ATOM 935 N N . LEU A 1 123 ? -37.928 23.205 17.362 1.00 15.17 123 LEU A N 1
ATOM 936 C CA . LEU A 1 123 ? -37.112 22.931 18.528 1.00 15.65 123 LEU A CA 1
ATOM 937 C C . LEU A 1 123 ? -37.014 24.224 19.321 1.00 15.74 123 LEU A C 1
ATOM 938 O O . LEU A 1 123 ? -36.523 25.235 18.810 1.00 15.54 123 LEU A O 1
ATOM 943 N N . THR A 1 124 ? -37.479 24.191 20.566 1.00 16.07 124 THR A N 1
ATOM 944 C CA . THR A 1 124 ? -37.437 25.365 21.430 1.00 16.47 124 THR A CA 1
ATOM 945 C C . THR A 1 124 ? -36.026 25.611 21.953 1.00 16.54 124 THR A C 1
ATOM 946 O O . THR A 1 124 ? -35.178 24.719 21.925 1.00 16.32 124 THR A O 1
ATOM 950 N N . GLN A 1 125 ? -35.779 26.828 22.347 1.00 16.61 125 GLN A N 1
ATOM 951 C CA . GLN A 1 125 ? -34.528 27.222 22.902 1.00 17.06 125 GLN A CA 1
ATOM 952 C C . GLN A 1 125 ? -34.419 27.110 24.444 1.00 17.74 125 GLN A C 1
ATOM 953 O O . GLN A 1 125 ? -33.515 26.539 24.935 1.00 18.13 125 GLN A O 1
ATOM 959 N N . GLU A 1 126 ? -35.262 27.810 25.190 1.00 18.18 126 GLU A N 1
ATOM 960 C CA . GLU A 1 126 ? -35.124 27.833 26.657 1.00 19.21 126 GLU A CA 1
ATOM 961 C C . GLU A 1 126 ? -33.698 28.026 27.250 1.00 19.35 126 GLU A C 1
ATOM 962 O O . GLU A 1 126 ? -33.314 27.315 28.178 1.00 19.69 126 GLU A O 1
ATOM 964 N N . SER A 1 127 ? -32.937 28.988 26.724 1.00 19.35 127 SER A N 1
ATOM 965 C CA . SER A 1 127 ? -31.695 29.463 27.304 1.00 18.70 127 SER A CA 1
ATOM 966 C C . SER A 1 127 ? -31.487 30.897 26.870 1.00 18.06 127 SER A C 1
ATOM 967 O O . SER A 1 127 ? -31.748 31.238 25.760 1.00 17.52 127 SER A O 1
ATOM 970 N N . LEU A 1 128 ? -30.949 31.714 27.771 1.00 17.17 128 LEU A N 1
ATOM 971 C CA . LEU A 1 128 ? -30.603 33.093 27.444 1.00 16.63 128 LEU A CA 1
ATOM 972 C C . LEU A 1 128 ? -29.505 33.117 26.383 1.00 16.26 128 LEU A C 1
ATOM 973 O O . LEU A 1 128 ? -28.605 32.277 26.390 1.00 15.93 128 LEU A O 1
ATOM 978 N N . SER A 1 129 ? -29.591 34.076 25.467 1.00 16.12 129 SER A N 1
ATOM 979 C CA . SER A 1 129 ? -28.673 34.142 24.326 1.00 16.27 129 SER A CA 1
ATOM 980 C C . SER A 1 129 ? -27.213 33.908 24.733 1.00 16.29 129 SER A C 1
ATOM 981 O O . SER A 1 129 ? -26.518 33.081 24.143 1.00 16.20 129 SER A O 1
ATOM 984 N N . VAL A 1 130 ? -26.767 34.610 25.770 1.00 16.50 130 VAL A N 1
ATOM 985 C CA . VAL A 1 130 ? -25.377 34.527 26.200 1.00 16.87 130 VAL A CA 1
ATOM 986 C C . VAL A 1 130 ? -25.016 33.141 26.767 1.00 16.82 130 VAL A C 1
ATOM 987 O O . VAL A 1 130 ? -23.848 32.766 26.799 1.00 16.85 130 VAL A O 1
ATOM 991 N N . ARG A 1 131 ? -26.028 32.377 27.174 1.00 16.60 131 ARG A N 1
ATOM 992 C CA . ARG A 1 131 ? -25.829 31.010 27.666 1.00 16.63 131 ARG A CA 1
ATOM 993 C C . ARG A 1 131 ? -25.963 29.970 26.557 1.00 16.40 131 ARG A C 1
ATOM 994 O O . ARG A 1 131 ? -25.721 28.786 26.775 1.00 16.67 131 ARG A O 1
ATOM 999 N N . THR A 1 132 ? -26.366 30.409 25.371 1.00 16.05 132 THR A N 1
ATOM 1000 C CA . THR A 1 132 ? -26.610 29.479 24.279 1.00 15.60 132 THR A CA 1
ATOM 1001 C C . THR A 1 132 ? -25.294 29.193 23.562 1.00 15.25 132 THR A C 1
ATOM 1002 O O . THR A 1 132 ? -24.639 30.107 23.063 1.00 15.50 132 THR A O 1
ATOM 1006 N N . THR A 1 133 ? -24.909 27.922 23.535 1.00 14.49 133 THR A N 1
ATOM 1007 C CA . THR A 1 133 ? -23.671 27.501 22.890 1.00 14.31 133 THR A CA 1
ATOM 1008 C C . THR A 1 133 ? -23.840 27.383 21.368 1.00 14.02 133 THR A C 1
ATOM 1009 O O . THR A 1 133 ? -24.965 27.349 20.862 1.00 13.22 133 THR A O 1
ATOM 1013 N N . ALA A 1 134 ? -22.713 27.310 20.657 1.00 13.91 134 ALA A N 1
ATOM 1014 C CA . ALA A 1 134 ? -22.701 27.140 19.201 1.00 13.87 134 ALA A CA 1
ATOM 1015 C C . ALA A 1 134 ? -23.501 25.917 18.761 1.00 14.07 134 ALA A C 1
ATOM 1016 O O . ALA A 1 134 ? -24.289 26.000 17.820 1.00 13.37 134 ALA A O 1
ATOM 1018 N N . SER A 1 135 ? -23.306 24.787 19.444 1.00 14.43 135 SER A N 1
ATOM 1019 C CA . SER A 1 135 ? -24.012 23.560 19.069 1.00 15.31 135 SER A CA 1
ATOM 1020 C C . SER A 1 135 ? -25.529 23.677 19.295 1.00 14.89 135 SER A C 1
ATOM 1021 O O . SER A 1 135 ? -26.310 23.110 18.533 1.00 14.74 135 SER A O 1
ATOM 1024 N N . GLN A 1 136 ? -25.935 24.431 20.318 1.00 14.83 136 GLN A N 1
ATOM 1025 C CA . GLN A 1 136 ? -27.357 24.692 20.573 1.00 14.94 136 GLN A CA 1
ATOM 1026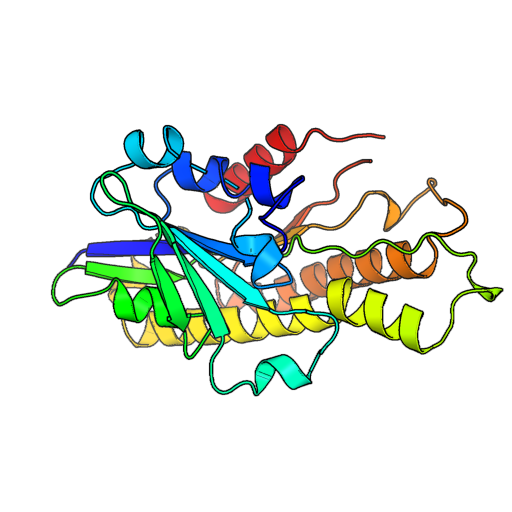 C C . GLN A 1 136 ? -27.980 25.605 19.508 1.00 14.56 136 GLN A C 1
ATOM 1027 O O . GLN A 1 136 ? -29.107 25.361 19.071 1.00 14.13 136 GLN A O 1
ATOM 1033 N N . ILE A 1 137 ? -27.253 26.648 19.103 1.00 13.94 137 ILE A N 1
ATOM 1034 C CA . ILE A 1 137 ? -27.672 27.516 17.990 1.00 14.17 137 ILE A CA 1
ATOM 1035 C C . ILE A 1 137 ? -27.814 26.684 16.711 1.00 14.26 137 ILE A C 1
ATOM 1036 O O . ILE A 1 137 ? -28.777 26.831 15.957 1.00 14.11 137 ILE A O 1
ATOM 1041 N N . GLN A 1 138 ? -26.840 25.810 16.485 1.00 14.06 138 GLN A N 1
ATOM 1042 C CA . GLN A 1 138 ? -26.840 24.927 15.336 1.00 14.47 138 GLN A CA 1
ATOM 1043 C C . GLN A 1 138 ? -28.073 24.013 15.338 1.00 13.96 138 GLN A C 1
ATOM 1044 O O . GLN A 1 138 ? -28.752 23.895 14.323 1.00 13.71 138 GLN A O 1
ATOM 1050 N N . ASP A 1 139 ? -28.359 23.392 16.484 1.00 13.42 139 ASP A N 1
ATOM 1051 C CA . ASP A 1 139 ? -29.553 22.554 16.660 1.00 13.19 139 ASP A CA 1
ATOM 1052 C C . ASP A 1 139 ? -30.848 23.304 16.340 1.00 12.37 139 ASP A C 1
ATOM 1053 O O . ASP A 1 139 ? -31.682 22.811 15.579 1.00 12.14 139 ASP A O 1
ATOM 1058 N N . ILE A 1 140 ? -31.008 24.491 16.927 1.00 11.36 140 ILE A N 1
ATOM 1059 C CA . ILE A 1 140 ? -32.217 25.288 16.749 1.00 10.85 140 ILE A CA 1
ATOM 1060 C C . ILE A 1 140 ? -32.408 25.672 15.273 1.00 10.87 140 ILE A C 1
ATOM 1061 O O . ILE A 1 140 ? -33.499 25.510 14.720 1.00 10.12 140 ILE A O 1
ATOM 1066 N N . MET A 1 141 ? -31.338 26.142 14.637 1.00 10.79 141 MET A N 1
ATOM 1067 C CA . MET A 1 141 ? -31.421 26.586 13.249 1.00 10.98 141 MET A CA 1
ATOM 1068 C C . MET A 1 141 ? -31.637 25.425 12.272 1.00 10.74 141 MET A C 1
ATOM 1069 O O . MET A 1 141 ? -32.442 25.542 11.347 1.00 11.03 141 MET A O 1
ATOM 1074 N N . ASN A 1 142 ? -30.931 24.318 12.499 1.00 10.39 142 ASN A N 1
ATOM 1075 C CA . ASN A 1 142 ? -31.089 23.095 11.712 1.00 10.39 142 ASN A CA 1
ATOM 1076 C C . ASN A 1 142 ? -32.518 22.560 11.689 1.00 10.04 142 ASN A C 1
ATOM 1077 O O . ASN A 1 142 ? -33.040 22.244 10.614 1.00 9.88 142 ASN A O 1
ATOM 1082 N N . VAL A 1 143 ? -33.149 22.476 12.862 1.00 9.42 143 VAL A N 1
ATOM 1083 C CA . VAL A 1 143 ? -34.529 21.994 12.956 1.00 9.35 143 VAL A CA 1
ATOM 1084 C C . VAL A 1 143 ? -35.530 23.007 12.413 1.00 9.56 143 VAL A C 1
ATOM 1085 O O . VAL A 1 143 ? -36.416 22.652 11.638 1.00 9.95 143 VAL A O 1
ATOM 1089 N N . ASN A 1 144 ? -35.417 24.260 12.841 1.00 9.53 144 ASN A N 1
ATOM 1090 C CA . ASN A 1 144 ? -36.427 25.269 12.520 1.00 9.76 144 ASN A CA 1
ATOM 1091 C C . ASN A 1 144 ? -36.349 25.849 11.108 1.00 9.59 144 ASN A C 1
ATOM 1092 O O . ASN A 1 144 ? -37.374 26.101 10.473 1.00 9.21 144 ASN A O 1
ATOM 1097 N N . PHE A 1 145 ? -35.144 26.079 10.641 1.00 9.15 145 PHE A N 1
ATOM 1098 C CA . PHE A 1 145 ? -34.901 26.709 9.377 1.00 9.61 145 PHE A CA 1
ATOM 1099 C C . PHE A 1 145 ? -34.195 25.897 8.268 1.00 9.79 145 PHE A C 1
ATOM 1100 O O . PHE A 1 145 ? -34.791 25.709 7.303 1.00 9.86 145 PHE A O 1
ATOM 1108 N N . MET A 1 146 ? -32.971 25.422 8.444 1.00 10.10 146 MET A N 1
ATOM 1109 C CA . MET A 1 146 ? -32.260 24.758 7.378 1.00 11.01 146 MET A CA 1
ATOM 1110 C C . MET A 1 146 ? -32.967 23.518 6.865 1.00 10.35 146 MET A C 1
ATOM 1111 O O . MET A 1 146 ? -33.110 23.379 5.720 1.00 9.92 146 MET A O 1
ATOM 1116 N N . SER A 1 147 ? -33.452 22.695 7.776 1.00 9.51 147 SER A N 1
ATOM 1117 C CA . SER A 1 147 ? -34.155 21.491 7.405 1.00 9.54 147 SER A CA 1
ATOM 1118 C C . SER A 1 147 ? -35.460 21.785 6.636 1.00 9.30 147 SER A C 1
ATOM 1119 O O . SER A 1 147 ? -35.622 21.293 5.634 1.00 9.17 147 SER A O 1
ATOM 1122 N N . PRO A 1 148 ? -36.284 22.703 7.091 1.00 9.54 148 PRO A N 1
ATOM 1123 C CA . PRO A 1 148 ? -37.476 23.005 6.284 1.00 9.49 148 PRO A CA 1
ATOM 1124 C C . PRO A 1 148 ? -37.167 23.633 4.915 1.00 9.40 148 PRO A C 1
ATOM 1125 O O . PRO A 1 148 ? -37.899 23.389 3.964 1.00 8.91 148 PRO A O 1
ATOM 1129 N N . VAL A 1 149 ? -36.102 24.430 4.824 1.00 9.43 149 VAL A N 1
ATOM 1130 C CA . VAL A 1 149 ? -35.656 24.960 3.528 1.00 9.57 149 VAL A CA 1
ATOM 1131 C C . VAL A 1 149 ? -35.317 23.811 2.567 1.00 9.42 149 VAL A C 1
ATOM 1132 O O . VAL A 1 149 ? -35.783 23.789 1.427 1.00 9.39 149 VAL A O 1
ATOM 1136 N N . THR A 1 150 ? -34.516 22.861 3.042 1.00 9.57 150 THR A N 1
ATOM 1137 C CA . THR A 1 150 ? -34.192 21.664 2.273 1.00 10.03 150 THR A CA 1
ATOM 1138 C C . THR A 1 150 ? -35.451 20.864 1.913 1.00 10.01 150 THR A C 1
ATOM 1139 O O . THR A 1 150 ? -35.625 20.476 0.753 1.00 10.13 150 THR A O 1
ATOM 1143 N N . MET A 1 151 ? -36.321 20.637 2.898 1.00 9.86 151 MET A N 1
ATOM 1144 C CA . MET A 1 151 ? -37.611 19.960 2.681 1.00 10.15 151 MET A CA 1
ATOM 1145 C C . MET A 1 151 ? -38.415 20.640 1.576 1.00 10.23 151 MET A C 1
ATOM 1146 O O . MET A 1 151 ? -38.936 19.980 0.678 1.00 10.31 151 MET A O 1
ATOM 1151 N N . THR A 1 152 ? -38.501 21.964 1.647 1.00 10.19 152 THR A N 1
ATOM 1152 C CA . THR A 1 152 ? -39.225 22.750 0.663 1.00 10.51 152 THR A CA 1
ATOM 1153 C C . THR A 1 152 ? -38.636 22.560 -0.740 1.00 10.68 152 THR A C 1
ATOM 1154 O O . THR A 1 152 ? -39.376 22.309 -1.690 1.00 9.93 152 THR A O 1
ATOM 1158 N N . ASN A 1 153 ? -37.310 22.667 -0.849 1.00 10.69 153 ASN A N 1
ATOM 1159 C CA . ASN A 1 153 ? -36.625 22.545 -2.137 1.00 11.56 153 ASN A CA 1
ATOM 1160 C C . ASN A 1 153 ? -36.740 21.153 -2.754 1.00 11.86 153 ASN A C 1
ATOM 1161 O O . ASN A 1 153 ? -36.996 21.028 -3.951 1.00 11.76 153 ASN A O 1
ATOM 1166 N N . ILE A 1 154 ? -36.545 20.110 -1.949 1.00 12.40 154 ILE A N 1
ATOM 1167 C CA . ILE A 1 154 ? -36.669 18.747 -2.477 1.00 13.07 154 ILE A CA 1
ATOM 1168 C C . ILE A 1 154 ? -38.115 18.410 -2.876 1.00 13.03 154 ILE A C 1
ATOM 1169 O O . ILE A 1 154 ? -38.330 17.736 -3.882 1.00 12.91 154 ILE A O 1
ATOM 1174 N N . CYS A 1 155 ? -39.092 18.901 -2.114 1.00 13.16 155 CYS A N 1
ATOM 1175 C CA . CYS A 1 155 ? -40.500 18.664 -2.444 1.00 14.17 155 CYS A CA 1
ATOM 1176 C C . CYS A 1 155 ? -40.926 19.388 -3.727 1.00 14.12 155 CYS A C 1
ATOM 1177 O O . CYS A 1 155 ? -41.602 18.802 -4.568 1.00 13.24 155 CYS A O 1
ATOM 1180 N N . ILE A 1 156 ? -40.511 20.647 -3.881 1.00 14.60 156 ILE A N 1
ATOM 1181 C CA . ILE A 1 156 ? -40.765 21.400 -5.117 1.00 15.33 156 ILE A CA 1
ATOM 1182 C C . ILE A 1 156 ? -40.174 20.689 -6.348 1.00 15.78 156 ILE A C 1
ATOM 1183 O O . ILE A 1 156 ? -40.849 20.558 -7.370 1.00 15.69 156 ILE A O 1
ATOM 1188 N N . LYS A 1 157 ? -38.927 20.232 -6.234 1.00 16.37 157 LYS A N 1
ATOM 1189 C CA . LYS A 1 157 ? -38.278 19.465 -7.298 1.00 17.43 157 LYS A CA 1
ATOM 1190 C C . LYS A 1 157 ? -39.060 18.195 -7.622 1.00 17.69 157 LYS A C 1
ATOM 1191 O O . LYS A 1 157 ? -39.276 17.876 -8.789 1.00 17.12 157 LYS A O 1
ATOM 1197 N N . TYR A 1 158 ? -39.474 17.475 -6.582 1.00 18.41 158 TYR A N 1
ATOM 1198 C CA . TYR A 1 158 ? -40.292 16.279 -6.757 1.00 19.42 158 TYR A CA 1
ATOM 1199 C C . TYR A 1 158 ? -41.634 16.620 -7.418 1.00 20.24 158 TYR A C 1
ATOM 1200 O O . TYR A 1 158 ? -42.069 15.917 -8.332 1.00 19.94 158 TYR A O 1
ATOM 1209 N N . MET A 1 159 ? -42.268 17.700 -6.957 1.00 21.03 159 MET A N 1
ATOM 1210 C CA . MET A 1 159 ? -43.553 18.157 -7.494 1.00 22.34 159 MET A CA 1
ATOM 1211 C C . MET A 1 159 ? -43.449 18.519 -8.979 1.00 23.12 159 MET A C 1
ATOM 1212 O O . MET A 1 159 ? -44.332 18.176 -9.768 1.00 23.21 159 MET A O 1
ATOM 1217 N N . MET A 1 160 ? -42.368 19.202 -9.350 1.00 24.06 160 MET A N 1
ATOM 1218 C CA . MET A 1 160 ? -42.097 19.538 -10.750 1.00 25.17 160 MET A CA 1
ATOM 1219 C C . MET A 1 160 ? -41.858 18.287 -11.599 1.00 25.42 160 MET A C 1
ATOM 1220 O O . MET A 1 160 ? -42.388 18.177 -12.706 1.00 25.62 160 MET A O 1
ATOM 1225 N N . LYS A 1 161 ? -41.073 17.352 -11.067 1.00 25.62 161 LYS A N 1
ATOM 1226 C CA . LYS A 1 161 ? -40.785 16.084 -11.732 1.00 26.31 161 LYS A CA 1
ATOM 1227 C C . LYS A 1 161 ? -42.048 15.235 -11.910 1.00 26.75 161 LYS A C 1
ATOM 1228 O O . LYS A 1 161 ? -42.229 14.598 -12.953 1.00 26.66 161 LYS A O 1
ATOM 1231 N N . SER A 1 162 ? -42.911 15.237 -10.896 1.00 27.19 162 SER A N 1
ATOM 1232 C CA . SER A 1 162 ? -44.156 14.464 -10.920 1.00 28.16 162 SER A CA 1
ATOM 1233 C C . SER A 1 162 ? -45.107 14.894 -12.036 1.00 28.81 162 SER A C 1
ATOM 1234 O O . SER A 1 162 ? -45.754 14.052 -12.658 1.00 28.74 162 SER A O 1
ATOM 1237 N N . GLN A 1 163 ? -45.185 16.199 -12.284 1.00 29.74 163 GLN A N 1
ATOM 1238 C CA . GLN A 1 163 ? -46.055 16.728 -13.337 1.00 31.02 163 GLN A CA 1
ATOM 1239 C C . GLN A 1 163 ? -45.549 16.359 -14.735 1.00 31.23 163 GLN A C 1
ATOM 1240 O O . GLN A 1 163 ? -46.346 16.189 -15.660 1.00 31.50 163 GLN A O 1
ATOM 1246 N N . ARG A 1 164 ? -44.230 16.220 -14.866 1.00 31.51 164 ARG A N 1
ATOM 1247 C CA . ARG A 1 164 ? -43.599 15.753 -16.097 1.00 31.86 164 ARG A CA 1
ATOM 1248 C C . ARG A 1 164 ? -43.856 14.260 -16.315 1.00 31.92 164 ARG A C 1
ATOM 1249 O O . ARG A 1 164 ? -44.148 13.827 -17.433 1.00 31.81 164 ARG A O 1
ATOM 1257 N N . ARG A 1 165 ? -43.743 13.488 -15.236 1.00 31.81 165 ARG A N 1
ATOM 1258 C CA . ARG A 1 165 ? -43.922 12.038 -15.266 1.00 31.95 165 ARG A CA 1
ATOM 1259 C C . ARG A 1 165 ? -45.395 11.638 -15.404 1.00 32.01 165 ARG A C 1
ATOM 1260 O O . ARG A 1 165 ? -45.708 10.608 -16.004 1.00 31.81 165 ARG A O 1
ATOM 1263 N N . TRP A 1 166 ? -46.291 12.450 -14.846 1.00 32.24 166 TRP A N 1
ATOM 1264 C CA . TRP A 1 166 ? -47.727 12.164 -14.873 1.00 32.68 166 TRP A CA 1
ATOM 1265 C C . TRP A 1 166 ? -48.527 13.358 -15.396 1.00 32.86 166 TRP A C 1
ATOM 1266 O O . TRP A 1 166 ? -49.067 14.133 -14.607 1.00 32.71 166 TRP A O 1
ATOM 1277 N N . PRO A 1 167 ? -48.611 13.500 -16.737 1.00 33.30 167 PRO A N 1
ATOM 1278 C CA . PRO A 1 167 ? -49.260 14.627 -17.427 1.00 33.70 167 PRO A CA 1
ATOM 1279 C C . PRO A 1 167 ? -50.673 14.965 -16.938 1.00 34.18 167 PRO A C 1
ATOM 1280 O O . PRO A 1 167 ? -51.051 16.138 -16.941 1.00 34.16 167 PRO A O 1
ATOM 1284 N N . GLU A 1 168 ? -51.433 13.951 -16.520 1.00 34.82 168 GLU A N 1
ATOM 1285 C CA . GLU A 1 168 ? -52.816 14.137 -16.063 1.00 35.45 168 GLU A CA 1
ATOM 1286 C C . GLU A 1 168 ? -52.933 14.886 -14.732 1.00 36.02 168 GLU A C 1
ATOM 1287 O O . GLU A 1 168 ? -54.021 15.349 -14.374 1.00 35.94 168 GLU A O 1
ATOM 1289 N N . LEU A 1 169 ? -51.817 15.013 -14.014 1.00 36.78 169 LEU A N 1
ATOM 1290 C CA . LEU A 1 169 ? -51.764 15.811 -12.778 1.00 37.67 169 LEU A CA 1
ATOM 1291 C C . LEU A 1 169 ? -52.000 17.301 -13.015 1.00 38.33 169 LEU A C 1
ATOM 1292 O O . LEU A 1 169 ? -52.158 18.065 -12.066 1.00 38.64 169 LEU A O 1
ATOM 1297 N N . SER A 1 170 ? -52.021 17.709 -14.280 1.00 39.15 170 SER A N 1
ATOM 1298 C CA . SER A 1 170 ? -52.409 19.066 -14.648 1.00 40.04 170 SER A CA 1
ATOM 1299 C C . SER A 1 170 ? -53.907 19.274 -14.424 1.00 40.41 170 SER A C 1
ATOM 1300 O O . SER A 1 170 ? -54.369 20.408 -14.312 1.00 40.67 170 SER A O 1
ATOM 1303 N N . GLY A 1 171 ? -54.651 18.172 -14.350 1.00 40.91 171 GLY A N 1
ATOM 1304 C CA . GLY A 1 171 ? -56.104 18.211 -14.165 1.00 41.41 171 GLY A CA 1
ATOM 1305 C C . GLY A 1 171 ? -56.607 18.300 -12.731 1.00 41.71 171 GLY A C 1
ATOM 1306 O O . GLY A 1 171 ? -57.804 18.489 -12.509 1.00 41.87 171 GLY A O 1
ATOM 1307 N N . GLN A 1 172 ? -55.704 18.159 -11.758 1.00 41.91 172 GLN A N 1
ATOM 1308 C CA . GLN A 1 172 ? -56.066 18.254 -10.340 1.00 41.95 172 GLN A CA 1
ATOM 1309 C C . GLN A 1 172 ? -56.427 19.691 -9.961 1.00 42.08 172 GLN A C 1
ATOM 1310 O O . GLN A 1 172 ? -57.382 19.930 -9.220 1.00 42.26 172 GLN A O 1
ATOM 1316 N N . ALA A 1 174 ? -56.109 20.698 -6.864 1.00 19.08 174 ALA A N 1
ATOM 1317 C CA . ALA A 1 174 ? -55.334 21.696 -6.133 1.00 18.71 174 ALA A CA 1
ATOM 1318 C C . ALA A 1 174 ? -53.898 21.726 -6.622 1.00 18.26 174 ALA A C 1
ATOM 1319 O O . ALA A 1 174 ? -53.289 20.679 -6.859 1.00 18.57 174 ALA A O 1
ATOM 1321 N N . ARG A 1 175 ? -53.359 22.930 -6.772 1.00 17.57 175 ARG A N 1
ATOM 1322 C CA . ARG A 1 175 ? -51.970 23.113 -7.193 1.00 17.01 175 ARG A CA 1
ATOM 1323 C C . ARG A 1 175 ? -51.003 22.600 -6.127 1.00 15.65 175 ARG A C 1
ATOM 1324 O O . ARG A 1 175 ? -51.353 22.576 -4.947 1.00 15.58 175 ARG A O 1
ATOM 1332 N N . PRO A 1 176 ? -49.790 22.171 -6.538 1.00 14.70 176 PRO A N 1
ATOM 1333 C CA . PRO A 1 176 ? -48.766 21.800 -5.559 1.00 13.75 176 PRO A CA 1
ATOM 1334 C C . PRO A 1 176 ? -48.555 22.946 -4.573 1.00 13.11 176 PRO A C 1
ATOM 1335 O O . PRO A 1 176 ? -48.458 24.108 -4.981 1.00 12.31 176 PRO A O 1
ATOM 1339 N N . THR A 1 177 ? -48.492 22.609 -3.287 1.00 12.59 177 THR A N 1
ATOM 1340 C CA . THR A 1 177 ? -48.535 23.603 -2.226 1.00 12.35 177 THR A CA 1
ATOM 1341 C C . THR A 1 177 ? -47.509 23.343 -1.128 1.00 12.21 177 THR A C 1
ATOM 1342 O O . THR A 1 177 ? -47.277 22.196 -0.718 1.00 11.58 177 THR A O 1
ATOM 1346 N N . ILE A 1 178 ? -46.895 24.430 -0.668 1.00 11.94 178 ILE A N 1
ATOM 1347 C CA . ILE A 1 178 ? -46.033 24.419 0.502 1.00 11.96 178 ILE A CA 1
ATOM 1348 C C . ILE A 1 178 ? -46.641 25.344 1.529 1.00 12.05 178 ILE A C 1
ATOM 1349 O O . ILE A 1 178 ? -46.993 26.485 1.225 1.00 11.51 178 ILE A O 1
ATOM 1354 N N . VAL A 1 179 ? -46.819 24.842 2.723 1.00 12.23 179 VAL A N 1
ATOM 1355 C CA . VAL A 1 179 ? -47.174 25.636 3.845 1.00 12.42 179 VAL A CA 1
ATOM 1356 C C . VAL A 1 179 ? -46.151 25.563 4.989 1.00 13.01 179 VAL A C 1
ATOM 1357 O O . VAL A 1 179 ? -45.831 24.514 5.482 1.00 12.54 179 VAL A O 1
ATOM 1361 N N . ASN A 1 180 ? -45.622 26.710 5.372 1.00 13.10 180 ASN A N 1
ATOM 1362 C CA . ASN A 1 180 ? -44.639 26.757 6.422 1.00 14.16 180 ASN A CA 1
ATOM 1363 C C . ASN A 1 180 ? -45.224 27.422 7.653 1.00 14.63 180 ASN A C 1
ATOM 1364 O O . ASN A 1 180 ? -45.714 28.525 7.602 1.00 14.95 180 ASN A O 1
ATOM 1369 N N . ILE A 1 181 ? -45.173 26.720 8.765 1.00 15.45 181 ILE A N 1
ATOM 1370 C CA . ILE A 1 181 ? -45.755 27.203 9.990 1.00 16.01 181 ILE A CA 1
ATOM 1371 C C . ILE A 1 181 ? -44.723 27.911 10.836 1.00 16.80 181 ILE A C 1
ATOM 1372 O O . ILE A 1 181 ? -43.772 27.336 11.297 1.00 16.87 181 ILE A O 1
ATOM 1377 N N . SER A 1 182 ? -44.962 29.184 11.055 1.00 30.00 182 SER A N 1
ATOM 1378 C CA . SER A 1 182 ? -44.060 30.028 11.800 1.00 30.00 182 SER A CA 1
ATOM 1379 C C . SER A 1 182 ? -44.474 30.140 13.274 1.00 30.00 182 SER A C 1
ATOM 1380 O O . SER A 1 182 ? -44.957 29.205 13.842 1.00 30.00 182 SER A O 1
ATOM 1383 N N . SER A 1 183 ? -44.258 31.287 13.889 1.00 19.57 183 SER A N 1
ATOM 1384 C CA . SER A 1 183 ? -44.716 31.508 15.243 1.00 19.94 183 SER A CA 1
ATOM 1385 C C . SER A 1 183 ? -44.970 32.972 15.496 1.00 20.41 183 SER A C 1
ATOM 1386 O O . SER A 1 183 ? -44.336 33.828 14.912 1.00 20.29 183 SER A O 1
ATOM 1389 N N . ILE A 1 184 ? -45.872 33.244 16.421 1.00 20.61 184 ILE A N 1
ATOM 1390 C CA . ILE A 1 184 ? -46.147 34.590 16.824 1.00 21.12 184 ILE A CA 1
ATOM 1391 C C . ILE A 1 184 ? -44.861 35.260 17.348 1.00 20.89 184 ILE A C 1
ATOM 1392 O O . ILE A 1 184 ? -44.729 36.412 17.270 1.00 20.88 184 ILE A O 1
ATOM 1397 N N . LEU A 1 185 ? -43.900 34.461 17.805 1.00 20.95 185 LEU A N 1
ATOM 1398 C CA . LEU A 1 185 ? -42.627 34.991 18.307 1.00 21.14 185 LEU A CA 1
ATOM 1399 C C . LEU A 1 185 ? -41.639 35.424 17.210 1.00 21.22 185 LEU A C 1
ATOM 1400 O O . LEU A 1 185 ? -40.503 35.799 17.501 1.00 21.27 185 LEU A O 1
ATOM 1405 N N . HIS A 1 186 ? -42.081 35.368 15.958 1.00 21.51 186 HIS A N 1
ATOM 1406 C CA . HIS A 1 186 ? -41.289 35.750 14.812 1.00 21.88 186 HIS A CA 1
ATOM 1407 C C . HIS A 1 186 ? -41.162 37.245 14.563 1.00 22.24 186 HIS A C 1
ATOM 1408 O O . HIS A 1 186 ? -40.190 37.663 14.015 1.00 22.01 186 HIS A O 1
ATOM 1415 N N . SER A 1 187 ? -42.188 37.999 14.903 1.00 22.65 187 SER A N 1
ATOM 1416 C CA . SER A 1 187 ? -42.203 39.451 14.832 1.00 23.30 187 SER A CA 1
ATOM 1417 C C . SER A 1 187 ? -43.053 40.097 15.916 1.00 23.56 187 SER A C 1
ATOM 1418 O O . SER A 1 187 ? -43.764 39.451 16.549 1.00 23.69 187 SER A O 1
ATOM 1421 N N . GLY A 1 188 ? -42.936 41.388 16.100 1.00 23.92 188 GLY A N 1
ATOM 1422 C CA . GLY A 1 188 ? -43.842 42.164 16.938 1.00 24.50 188 GLY A CA 1
ATOM 1423 C C . GLY A 1 188 ? -43.437 42.283 18.394 1.00 24.82 188 GLY A C 1
ATOM 1424 O O . GLY A 1 188 ? -42.296 41.995 18.764 1.00 24.55 188 GLY A O 1
ATOM 1425 N N . LYS A 1 189 ? -44.402 42.689 19.217 1.00 25.37 189 LYS A N 1
ATOM 1426 C CA . LYS A 1 189 ? -44.155 43.122 20.592 1.00 25.64 189 LYS A CA 1
ATOM 1427 C C . LYS A 1 189 ? -43.816 41.999 21.567 1.00 25.83 189 LYS A C 1
ATOM 1428 O O . LYS A 1 189 ? -43.228 42.250 22.618 1.00 26.19 189 LYS A O 1
ATOM 1430 N N . MET A 1 190 ? -44.180 40.763 21.228 1.00 25.99 190 MET A N 1
ATOM 1431 C CA . MET A 1 190 ? -43.908 39.635 22.114 1.00 26.13 190 MET A CA 1
ATOM 1432 C C . MET A 1 190 ? -42.460 39.162 21.978 1.00 25.39 190 MET A C 1
ATOM 1433 O O . MET A 1 190 ? -42.108 38.423 21.052 1.00 25.55 190 MET A O 1
ATOM 1438 N N . LYS A 1 191 ? -41.634 39.609 22.919 1.00 24.33 191 LYS A N 1
ATOM 1439 C CA . LYS A 1 191 ? -40.210 39.306 22.935 1.00 23.37 191 LYS A CA 1
ATOM 1440 C C . LYS A 1 191 ? -39.880 38.618 24.254 1.00 22.43 191 LYS A C 1
ATOM 1441 O O . LYS A 1 191 ? -39.706 39.271 25.285 1.00 22.62 191 LYS A O 1
ATOM 1447 N N . VAL A 1 192 ? -39.817 37.291 24.215 1.00 20.78 192 VAL A N 1
ATOM 1448 C CA . VAL A 1 192 ? -39.650 36.495 25.424 1.00 19.34 192 VAL A CA 1
ATOM 1449 C C . VAL A 1 192 ? -38.180 36.134 25.629 1.00 18.06 192 VAL A C 1
ATOM 1450 O O . VAL A 1 192 ? -37.563 35.548 24.740 1.00 17.44 192 VAL A O 1
ATOM 1454 N N . PRO A 1 193 ? -37.613 36.491 26.801 1.00 17.16 193 PRO A N 1
ATOM 1455 C CA . PRO A 1 193 ? -36.258 36.070 27.147 1.00 16.25 193 PRO A CA 1
ATOM 1456 C C . PRO A 1 193 ? -36.106 34.553 27.076 1.00 15.48 193 PRO A C 1
ATOM 1457 O O . PRO A 1 193 ? -37.015 33.810 27.475 1.00 15.25 193 PRO A O 1
ATOM 1461 N N . GLY A 1 194 ? -34.973 34.110 26.542 1.00 14.26 194 GLY A N 1
ATOM 1462 C CA . GLY A 1 194 ? -34.737 32.696 26.308 1.00 13.43 194 GLY A CA 1
ATOM 1463 C C . GLY A 1 194 ? -35.202 32.196 24.949 1.00 12.87 194 GLY A C 1
ATOM 1464 O O . GLY A 1 194 ? -35.104 31.005 24.677 1.00 12.77 194 GLY A O 1
ATOM 1465 N N . THR A 1 195 ? -35.706 33.094 24.095 1.00 12.40 195 THR A N 1
ATOM 1466 C CA . THR A 1 195 ? -36.226 32.695 22.772 1.00 12.01 195 THR A CA 1
ATOM 1467 C C . THR A 1 195 ? -35.573 33.418 21.577 1.00 11.64 195 THR A C 1
ATOM 1468 O O . THR A 1 195 ? -36.113 33.390 20.469 1.00 11.25 195 THR A O 1
ATOM 1472 N N . SER A 1 196 ? -34.418 34.044 21.794 1.00 11.14 196 SER A N 1
ATOM 1473 C CA . SER A 1 196 ? -33.814 34.913 20.774 1.00 10.78 196 SER A CA 1
ATOM 1474 C C . SER A 1 196 ? -33.555 34.210 19.441 1.00 10.46 196 SER A C 1
ATOM 1475 O O . SER A 1 196 ? -33.933 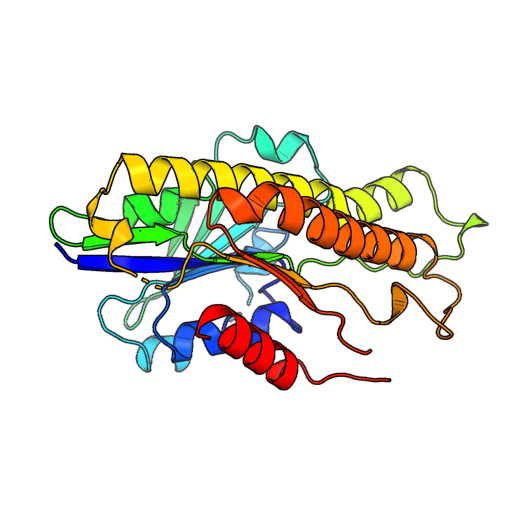34.729 18.391 1.00 10.26 196 SER A O 1
ATOM 1478 N N . VAL A 1 197 ? -32.925 33.035 19.498 1.00 10.14 197 VAL A N 1
ATOM 1479 C CA . VAL A 1 197 ? -32.592 32.258 18.303 1.00 10.24 197 VAL A CA 1
ATOM 1480 C C . VAL A 1 197 ? -33.822 31.519 17.756 1.00 10.14 197 VAL A C 1
ATOM 1481 O O . VAL A 1 197 ? -34.020 31.437 16.541 1.00 9.31 197 VAL A O 1
ATOM 1485 N N . TYR A 1 198 ? -34.656 31.000 18.657 1.00 10.16 198 TYR A N 1
ATOM 1486 C CA . TYR A 1 198 ? -35.927 30.408 18.258 1.00 10.31 198 TYR A CA 1
ATOM 1487 C C . TYR A 1 198 ? -36.786 31.404 17.460 1.00 9.89 198 TYR A C 1
ATOM 1488 O O . TYR A 1 198 ? -37.263 31.080 16.364 1.00 9.79 198 TYR A O 1
ATOM 1497 N N . SER A 1 199 ? -36.966 32.606 18.007 1.00 9.30 199 SER A N 1
ATOM 1498 C CA . SER A 1 199 ? -37.723 33.678 17.348 1.00 9.14 199 SER A CA 1
ATOM 1499 C C . SER A 1 199 ? -37.111 34.064 15.998 1.00 8.58 199 SER A C 1
ATOM 1500 O O . SER A 1 199 ? -37.832 34.284 15.018 1.00 8.08 199 SER A O 1
ATOM 1503 N N . ALA A 1 200 ? -35.783 34.151 15.969 1.00 7.88 200 ALA A N 1
ATOM 1504 C CA . ALA A 1 200 ? -35.038 34.425 14.741 1.00 7.70 200 ALA A CA 1
ATOM 1505 C C . ALA A 1 200 ? -35.274 33.348 13.685 1.00 7.56 200 ALA A C 1
ATOM 1506 O O . ALA A 1 200 ? -35.459 33.662 12.502 1.00 7.53 200 ALA A O 1
ATOM 1508 N N . SER A 1 201 ? -35.258 32.082 14.112 1.00 7.42 201 SER A N 1
ATOM 1509 C CA . SER A 1 201 ? -35.395 30.952 13.191 1.00 8.16 201 SER A CA 1
ATOM 1510 C C . SER A 1 201 ? -36.754 30.960 12.491 1.00 8.52 201 SER A C 1
ATOM 1511 O O . SER A 1 201 ? -36.850 30.627 11.302 1.00 8.45 201 SER A O 1
ATOM 1514 N N . LYS A 1 202 ? -37.786 31.358 13.235 1.00 8.77 202 LYS A N 1
ATOM 1515 C CA . LYS A 1 202 ? -39.151 31.442 12.725 1.00 9.58 202 LYS A CA 1
ATOM 1516 C C . LYS A 1 202 ? -39.349 32.677 11.858 1.00 9.41 202 LYS A C 1
ATOM 1517 O O . LYS A 1 202 ? -40.121 32.645 10.899 1.00 9.84 202 LYS A O 1
ATOM 1523 N N . ALA A 1 203 ? -38.659 33.765 12.196 1.00 8.96 203 ALA A N 1
ATOM 1524 C CA . ALA A 1 203 ? -38.652 34.941 11.334 1.00 9.02 203 ALA A CA 1
ATOM 1525 C C . ALA A 1 203 ? -38.000 34.611 9.983 1.00 8.79 203 ALA A C 1
ATOM 1526 O O . ALA A 1 203 ? -38.479 35.043 8.935 1.00 8.46 203 ALA A O 1
ATOM 1528 N N . ALA A 1 204 ? -36.912 33.840 10.025 1.00 8.75 204 ALA A N 1
ATOM 1529 C CA . ALA A 1 204 ? -36.240 33.352 8.813 1.00 9.02 204 ALA A CA 1
ATOM 1530 C C . ALA A 1 204 ? -37.173 32.492 7.955 1.00 9.52 204 ALA A C 1
ATOM 1531 O O . ALA A 1 204 ? -37.301 32.716 6.747 1.00 8.89 204 ALA A O 1
ATOM 1533 N N . LEU A 1 205 ? -37.819 31.510 8.581 1.00 10.08 205 LEU A N 1
ATOM 1534 C CA . LEU A 1 205 ? -38.734 30.624 7.851 1.00 11.19 205 LEU A CA 1
ATOM 1535 C C . LEU A 1 205 ? -39.850 31.411 7.163 1.00 11.21 205 LEU A C 1
ATOM 1536 O O . LEU A 1 205 ? -40.120 31.195 5.981 1.00 11.26 205 LEU A O 1
ATOM 1541 N N . SER A 1 206 ? -40.465 32.337 7.896 1.00 11.62 206 SER A N 1
ATOM 1542 C CA . SER A 1 206 ? -41.529 33.190 7.346 1.00 12.24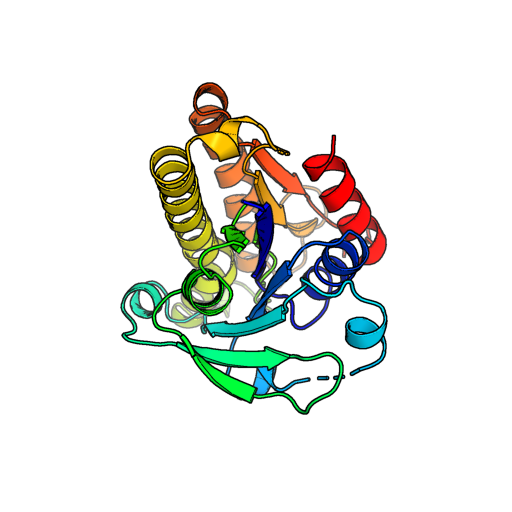 206 SER A CA 1
ATOM 1543 C C . SER A 1 206 ? -41.077 34.001 6.139 1.00 11.78 206 SER A C 1
ATOM 1544 O O . SER A 1 206 ? -41.779 34.054 5.125 1.00 11.63 206 SER A O 1
ATOM 1547 N N . ARG A 1 207 ? -39.912 34.633 6.258 1.00 11.47 207 ARG A N 1
ATOM 1548 C CA . ARG A 1 207 ? -39.408 35.497 5.194 1.00 11.20 207 ARG A CA 1
ATOM 1549 C C . ARG A 1 207 ? -38.998 34.703 3.968 1.00 11.06 207 ARG A C 1
ATOM 1550 O O . ARG A 1 207 ? -39.329 35.085 2.846 1.00 10.72 207 ARG A O 1
ATOM 1558 N N . PHE A 1 208 ? -38.281 33.604 4.192 1.00 10.98 208 PHE A N 1
ATOM 1559 C CA . PHE A 1 208 ? -37.932 32.668 3.133 1.00 11.20 208 PHE A CA 1
ATOM 1560 C C . PHE A 1 208 ? -39.162 32.303 2.289 1.00 11.71 208 PHE A C 1
ATOM 1561 O O . PHE A 1 208 ? -39.119 32.366 1.061 1.00 11.09 208 PHE A O 1
ATOM 1569 N N . THR A 1 209 ? -40.254 31.944 2.963 1.00 12.17 209 THR A N 1
ATOM 1570 C CA . THR A 1 209 ? -41.472 31.496 2.289 1.00 12.93 209 THR A CA 1
ATOM 1571 C C . THR A 1 209 ? -42.085 32.608 1.442 1.00 13.37 209 THR A C 1
ATOM 1572 O O . THR A 1 209 ? -42.498 32.366 0.309 1.00 13.34 209 THR A O 1
ATOM 1576 N N . GLU A 1 210 ? -42.104 33.824 1.985 1.00 14.16 210 GLU A N 1
ATOM 1577 C CA . GLU A 1 210 ? -42.590 35.005 1.267 1.00 14.71 210 GLU A CA 1
ATOM 1578 C C . GLU A 1 210 ? -41.833 35.264 -0.034 1.00 14.35 210 GLU A C 1
ATOM 1579 O O . GLU A 1 210 ? -42.447 35.536 -1.071 1.00 14.19 210 GLU A O 1
ATOM 1585 N N . VAL A 1 211 ? -40.506 35.158 0.016 1.00 13.70 211 VAL A N 1
ATOM 1586 C CA . VAL A 1 211 ? -39.680 35.362 -1.169 1.00 13.27 211 VAL A CA 1
ATOM 1587 C C . VAL A 1 211 ? -39.791 34.178 -2.134 1.00 13.37 211 VAL A C 1
ATOM 1588 O O . VAL A 1 211 ? -39.904 34.367 -3.355 1.00 12.85 211 VAL A O 1
ATOM 1592 N N . LEU A 1 212 ? -39.767 32.965 -1.578 1.00 13.07 212 LEU A N 1
ATOM 1593 C CA . LEU A 1 212 ? -39.998 31.746 -2.345 1.00 13.33 212 LEU A CA 1
ATOM 1594 C C . LEU A 1 212 ? -41.305 31.812 -3.140 1.00 13.41 212 LEU A C 1
ATOM 1595 O O . LEU A 1 212 ? -41.352 31.398 -4.306 1.00 13.52 212 LEU A O 1
ATOM 1600 N N . ALA A 1 213 ? -42.351 32.343 -2.508 1.00 13.41 213 ALA A N 1
ATOM 1601 C CA . ALA A 1 213 ? -43.654 32.522 -3.151 1.00 13.83 213 ALA A CA 1
ATOM 1602 C C . ALA A 1 213 ? -43.562 33.330 -4.450 1.00 14.11 213 ALA A C 1
ATOM 1603 O O . ALA A 1 213 ? -44.254 33.020 -5.418 1.00 13.84 213 ALA A O 1
ATOM 1605 N N . ALA A 1 214 ? -42.698 34.351 -4.468 1.00 14.37 214 ALA A N 1
ATOM 1606 C CA . ALA A 1 214 ? -42.501 35.172 -5.669 1.00 15.04 214 ALA A CA 1
ATOM 1607 C C . ALA A 1 214 ? -41.765 34.411 -6.773 1.00 15.47 214 ALA A C 1
ATOM 1608 O O . ALA A 1 214 ? -42.043 34.608 -7.961 1.00 15.37 214 ALA A O 1
ATOM 1610 N N . GLU A 1 215 ? -40.840 33.536 -6.382 1.00 15.88 215 GLU A N 1
ATOM 1611 C CA . GLU A 1 215 ? -40.119 32.709 -7.349 1.00 16.49 215 GLU A CA 1
ATOM 1612 C C . GLU A 1 215 ? -41.025 31.620 -7.911 1.00 17.05 215 GLU A C 1
ATOM 1613 O O . GLU A 1 215 ? -40.841 31.166 -9.048 1.00 16.84 215 GLU A O 1
ATOM 1619 N N . MET A 1 216 ? -41.994 31.200 -7.102 1.00 17.52 216 MET A N 1
ATOM 1620 C CA . MET A 1 216 ? -42.826 30.052 -7.435 1.00 18.58 216 MET A CA 1
ATOM 1621 C C . MET A 1 216 ? -44.110 30.397 -8.186 1.00 18.89 216 MET A C 1
ATOM 1622 O O . MET A 1 216 ? -44.689 29.528 -8.834 1.00 18.62 216 MET A O 1
ATOM 1627 N N . GLU A 1 217 ? -44.545 31.653 -8.106 1.00 19.90 217 GLU A N 1
ATOM 1628 C CA . GLU A 1 217 ? -45.807 32.081 -8.736 1.00 21.14 217 GLU A CA 1
ATOM 1629 C C . GLU A 1 217 ? -45.902 31.778 -10.247 1.00 21.77 217 GLU A C 1
ATOM 1630 O O . GLU A 1 217 ? -46.917 31.241 -10.693 1.00 22.15 217 GLU A O 1
ATOM 1632 N N . PRO A 1 218 ? -44.848 32.092 -11.032 1.00 22.26 218 PRO A N 1
ATOM 1633 C CA . PRO A 1 218 ? -44.891 31.747 -12.463 1.00 22.71 218 PRO A CA 1
ATOM 1634 C C . PRO A 1 218 ? -44.760 30.246 -12.757 1.00 23.04 218 PRO A C 1
ATOM 1635 O O . PRO A 1 218 ? -44.915 29.828 -13.905 1.00 23.12 218 PRO A O 1
ATOM 1639 N N . ARG A 1 219 ? -44.482 29.452 -11.728 1.00 23.23 219 ARG A N 1
ATOM 1640 C CA . ARG A 1 219 ? -44.346 28.002 -11.873 1.00 23.73 219 ARG A CA 1
ATOM 1641 C C . ARG A 1 219 ? -45.606 27.295 -11.379 1.00 23.61 219 ARG A C 1
ATOM 1642 O O . ARG A 1 219 ? -45.665 26.061 -11.344 1.00 23.89 219 ARG A O 1
ATOM 1650 N N . ASN A 1 220 ? -46.601 28.092 -10.992 1.00 23.25 220 ASN A N 1
ATOM 1651 C CA . ASN A 1 220 ? -47.905 27.612 -10.525 1.00 23.48 220 ASN A CA 1
ATOM 1652 C C . ASN A 1 220 ? -47.824 26.749 -9.250 1.00 22.83 220 ASN A C 1
ATOM 1653 O O . ASN A 1 220 ? -48.674 25.883 -9.016 1.00 22.84 220 ASN A O 1
ATOM 1658 N N . ILE A 1 221 ? -46.795 26.995 -8.438 1.00 21.65 221 ILE A N 1
ATOM 1659 C CA . ILE A 1 221 ? -46.652 26.340 -7.137 1.00 20.61 221 ILE A CA 1
ATOM 1660 C C . ILE A 1 221 ? -46.951 27.358 -6.036 1.00 20.10 221 ILE A C 1
ATOM 1661 O O . ILE A 1 221 ? -46.368 28.447 -6.010 1.00 20.05 221 ILE A O 1
ATOM 1666 N N . ARG A 1 222 ? -47.878 27.002 -5.151 1.00 19.17 222 ARG A N 1
ATOM 1667 C CA . ARG A 1 222 ? -48.327 27.885 -4.081 1.00 18.91 222 ARG A CA 1
ATOM 1668 C C . ARG A 1 222 ? -47.472 27.728 -2.814 1.00 18.44 222 ARG A C 1
ATOM 1669 O O . ARG A 1 222 ? -47.181 26.612 -2.378 1.00 18.68 222 ARG A O 1
ATOM 1677 N N . CYS A 1 223 ? -47.060 28.851 -2.237 1.00 17.79 223 CYS A N 1
ATOM 1678 C CA . CYS A 1 223 ? -46.250 28.839 -1.023 1.00 17.45 223 CYS A CA 1
ATOM 1679 C C . CYS A 1 223 ? -46.844 29.797 -0.009 1.00 17.18 223 CYS A C 1
ATOM 1680 O O . CYS A 1 223 ? -46.909 31.007 -0.250 1.00 17.09 223 CYS A O 1
ATOM 1683 N N . PHE A 1 224 ? -47.277 29.250 1.121 1.00 16.61 224 PHE A N 1
ATOM 1684 C CA . PHE A 1 224 ? -47.953 30.030 2.149 1.00 16.45 224 PHE A CA 1
ATOM 1685 C C . PHE A 1 224 ? -47.214 29.920 3.465 1.00 16.72 224 PHE A C 1
ATOM 1686 O O . PHE A 1 224 ? -46.573 28.904 3.751 1.00 15.68 224 PHE A O 1
ATOM 1694 N N . THR A 1 225 ? -47.321 30.968 4.271 1.00 17.02 225 THR A N 1
ATOM 1695 C CA . THR A 1 225 ? -46.868 30.894 5.650 1.00 18.53 225 THR A CA 1
ATOM 1696 C C . THR A 1 225 ? -47.966 31.348 6.614 1.00 19.16 225 THR A C 1
ATOM 1697 O O . THR A 1 225 ? -48.752 32.242 6.297 1.00 19.28 225 THR A O 1
ATOM 1701 N N . ILE A 1 226 ? -48.027 30.689 7.767 1.00 20.47 226 ILE A N 1
ATOM 1702 C CA . ILE A 1 226 ? -49.011 30.974 8.809 1.00 21.91 226 ILE A CA 1
ATOM 1703 C C . ILE A 1 226 ? -48.273 31.156 10.127 1.00 22.84 226 ILE A C 1
ATOM 1704 O O . ILE A 1 226 ? -47.378 30.374 10.456 1.00 22.80 226 ILE A O 1
ATOM 1709 N N . SER A 1 227 ? -48.661 32.186 10.874 1.00 24.27 227 SER A N 1
ATOM 1710 C CA . SER A 1 227 ? -48.043 32.500 12.156 1.00 25.93 227 SER A CA 1
ATOM 1711 C C . SER A 1 227 ? -49.047 32.351 13.311 1.00 26.99 227 SER A C 1
ATOM 1712 O O . SER A 1 227 ? -49.858 33.249 13.550 1.00 27.07 227 SER A O 1
ATOM 1715 N N . PRO A 1 228 ? -49.005 31.200 14.014 1.00 28.01 228 PRO A N 1
ATOM 1716 C CA . PRO A 1 228 ? -49.884 30.921 15.149 1.00 28.97 228 PRO A CA 1
ATOM 1717 C C . PRO A 1 228 ? -49.417 31.604 16.427 1.00 29.95 228 PRO A C 1
ATOM 1718 O O . PRO A 1 228 ? -48.215 31.831 16.612 1.00 29.96 228 PRO A O 1
ATOM 1722 N N . GLY A 1 229 ? -50.369 31.897 17.309 1.00 30.77 229 GLY A N 1
ATOM 1723 C CA . GLY A 1 229 ? -50.063 32.380 18.651 1.00 32.03 229 GLY A CA 1
ATOM 1724 C C . GLY A 1 229 ? -49.440 31.304 19.524 1.00 32.85 229 GLY A C 1
ATOM 1725 O O . GLY A 1 229 ? -49.152 30.196 19.057 1.00 33.05 229 GLY A O 1
ATOM 1726 N N . LEU A 1 230 ? -49.231 31.629 20.796 1.00 33.64 230 LEU A N 1
ATOM 1727 C CA . LEU A 1 230 ? -48.640 30.688 21.740 1.00 34.42 230 LEU A CA 1
ATOM 1728 C C . LEU A 1 230 ? -49.672 29.678 22.230 1.00 34.59 230 LEU A C 1
ATOM 1729 O O . LEU A 1 230 ? -49.710 28.539 21.765 1.00 35.07 230 LEU A O 1
ATOM 1731 N N . GLY A 1 256 ? -52.193 36.536 20.536 1.00 38.44 256 GLY A N 1
ATOM 1732 C CA . GLY A 1 256 ? -51.804 35.912 21.797 1.00 38.21 256 GLY A CA 1
ATOM 1733 C C . GLY A 1 256 ? -51.567 34.417 21.665 1.00 38.11 256 GLY A C 1
ATOM 1734 O O . GLY A 1 256 ? -50.419 33.964 21.630 1.00 38.09 256 GLY A O 1
ATOM 1735 N N . THR A 1 257 ? -52.661 33.658 21.593 1.00 37.86 257 THR A N 1
ATOM 1736 C CA . THR A 1 257 ? -52.618 32.192 21.512 1.00 37.42 257 THR A CA 1
ATOM 1737 C C . THR A 1 257 ? -53.457 31.672 20.342 1.00 36.99 257 THR A C 1
ATOM 1738 O O . THR A 1 257 ? -54.391 32.343 19.893 1.00 37.19 257 THR A O 1
ATOM 1742 N N . SER A 1 258 ? -53.129 30.474 19.861 1.00 36.16 258 SER A N 1
ATOM 1743 C CA . SER A 1 258 ? -53.883 29.848 18.772 1.00 35.32 258 SER A CA 1
ATOM 1744 C C . SER A 1 258 ? -54.141 28.367 19.016 1.00 34.50 258 SER A C 1
ATOM 1745 O O . SER A 1 258 ? -53.268 27.642 19.501 1.00 34.60 258 SER A O 1
ATOM 1748 N N . ALA A 1 259 ? -55.350 27.929 18.673 1.00 33.30 259 ALA A N 1
ATOM 1749 C CA . ALA A 1 259 ? -55.714 26.520 18.753 1.00 32.06 259 ALA A CA 1
ATOM 1750 C C . ALA A 1 259 ? -55.129 25.772 17.559 1.00 30.90 259 ALA A C 1
ATOM 1751 O O . ALA A 1 259 ? -55.267 26.227 16.419 1.00 31.06 259 ALA A O 1
ATOM 1753 N N . PRO A 1 260 ? -54.460 24.629 17.813 1.00 29.77 260 PRO A N 1
ATOM 1754 C CA . PRO A 1 260 ? -53.971 23.767 16.734 1.00 28.73 260 PRO A CA 1
ATOM 1755 C C . PRO A 1 260 ? -55.054 23.447 15.694 1.00 27.74 260 PRO A C 1
ATOM 1756 O O . PRO A 1 260 ? -54.767 23.429 14.492 1.00 27.48 260 PRO A O 1
ATOM 1760 N N . ALA A 1 261 ? -56.285 23.225 16.155 1.00 26.47 261 ALA A N 1
ATOM 1761 C CA . ALA A 1 261 ? -57.423 22.931 15.274 1.00 25.25 261 ALA A CA 1
ATOM 1762 C C . ALA A 1 261 ? -57.781 24.079 14.327 1.00 24.41 261 ALA A C 1
ATOM 1763 O O . ALA A 1 261 ? -58.167 23.840 13.178 1.00 24.00 261 ALA A O 1
ATOM 1765 N N . GLU A 1 262 ? -57.668 25.314 14.817 1.00 23.41 262 GLU A N 1
ATOM 1766 C CA . GLU A 1 262 ? -57.930 26.510 14.006 1.00 22.41 262 GLU A CA 1
ATOM 1767 C C . GLU A 1 262 ? -56.872 26.703 12.915 1.00 21.73 262 GLU A C 1
ATOM 1768 O O . GLU A 1 262 ? -57.201 27.050 11.777 1.00 21.52 262 GLU A O 1
ATOM 1770 N N . ILE A 1 263 ? -55.608 26.480 13.270 1.00 20.92 263 ILE A N 1
ATOM 1771 C CA . ILE A 1 263 ? -54.509 26.517 12.303 1.00 20.40 263 ILE A CA 1
ATOM 1772 C C . ILE A 1 263 ? -54.706 25.442 11.228 1.00 19.94 263 ILE A C 1
ATOM 1773 O O . ILE A 1 263 ? -54.532 25.713 10.039 1.00 19.70 263 ILE A O 1
ATOM 1778 N N . ALA A 1 264 ? -55.077 24.234 11.656 1.00 19.43 264 ALA A N 1
ATOM 1779 C CA . ALA A 1 264 ? -55.344 23.129 10.730 1.00 19.33 264 ALA A CA 1
ATOM 1780 C C . ALA A 1 264 ? -56.449 23.478 9.732 1.00 19.14 264 ALA A C 1
ATOM 1781 O O . ALA A 1 264 ? -56.344 23.163 8.544 1.00 18.84 264 ALA A O 1
ATOM 1783 N N . GLU A 1 265 ? -57.500 24.136 10.221 1.00 19.24 265 GLU A N 1
ATOM 1784 C CA . GLU A 1 265 ? -58.575 24.629 9.360 1.00 19.68 265 GLU A CA 1
ATOM 1785 C C . GLU A 1 265 ? -58.061 25.674 8.361 1.00 19.64 265 GLU A C 1
ATOM 1786 O O . GLU A 1 265 ? -58.431 25.652 7.188 1.00 19.70 265 GLU A O 1
ATOM 1789 N N . GLU A 1 266 ? -57.200 26.573 8.830 1.00 20.03 266 GLU A N 1
ATOM 1790 C CA . GLU A 1 266 ? -56.593 27.599 7.972 1.00 20.61 266 GLU A CA 1
ATOM 1791 C C . GLU A 1 266 ? -55.755 26.964 6.861 1.00 20.01 266 GLU A C 1
ATOM 1792 O O . GLU A 1 266 ? -55.832 27.377 5.699 1.00 20.31 266 GLU A O 1
ATOM 1798 N N . VAL A 1 267 ? -54.966 25.956 7.228 1.00 19.46 267 VAL A N 1
ATOM 1799 C CA . VAL A 1 267 ? -54.169 25.187 6.275 1.00 18.86 267 VAL A CA 1
ATOM 1800 C C . VAL A 1 267 ? -55.070 24.586 5.188 1.00 18.93 267 VAL A C 1
ATOM 1801 O O . VAL A 1 267 ? -54.823 24.783 3.989 1.00 18.16 267 VAL A O 1
ATOM 1805 N N . TRP A 1 268 ? -56.122 23.875 5.608 1.00 18.74 268 TRP A N 1
ATOM 1806 C CA . TRP A 1 268 ? -57.043 23.262 4.650 1.00 19.22 268 TRP A CA 1
ATOM 1807 C C . TRP A 1 268 ? -57.695 24.299 3.736 1.00 19.51 268 TRP A C 1
ATOM 1808 O O . TRP A 1 268 ? -57.800 24.087 2.523 1.00 19.47 268 TRP A O 1
ATOM 1819 N N . SER A 1 269 ? -58.118 25.413 4.329 1.00 19.92 269 SER A N 1
ATOM 1820 C CA . SER A 1 269 ? -58.708 26.528 3.589 1.00 20.72 269 SER A CA 1
ATOM 1821 C C . SER A 1 269 ? -57.778 27.060 2.491 1.00 20.82 269 SER A C 1
ATOM 1822 O O . SER A 1 269 ? -58.211 27.268 1.358 1.00 20.77 269 SER A O 1
ATOM 1825 N N . LEU A 1 270 ? -56.506 27.248 2.825 1.00 20.98 270 LEU A N 1
ATOM 1826 C CA . LEU A 1 270 ? -55.525 27.736 1.861 1.00 21.08 270 LEU A CA 1
ATOM 1827 C C . LEU A 1 270 ? -55.259 26.726 0.744 1.00 20.94 270 LEU A C 1
ATOM 1828 O O . LEU A 1 270 ? -55.093 27.102 -0.416 1.00 21.01 270 LEU A O 1
ATOM 1833 N N . TYR A 1 271 ? -55.217 25.446 1.101 1.00 20.87 271 TYR A N 1
ATOM 1834 C CA . TYR A 1 271 ? -54.932 24.385 0.138 1.00 20.88 271 TYR A CA 1
ATOM 1835 C C . TYR A 1 271 ? -56.097 24.124 -0.814 1.00 21.52 271 TYR A C 1
ATOM 1836 O O . TYR A 1 271 ? -55.885 23.844 -1.991 1.00 21.19 271 TYR A O 1
ATOM 1845 N N . SER A 1 272 ? -57.319 24.224 -0.301 1.00 22.62 272 SER A N 1
ATOM 1846 C CA . SER A 1 272 ? -58.513 23.892 -1.083 1.00 23.98 272 SER A CA 1
ATOM 1847 C C . SER A 1 272 ? -59.146 25.093 -1.790 1.00 24.82 272 SER A C 1
ATOM 1848 O O . SER A 1 272 ? -60.022 24.914 -2.634 1.00 25.66 272 SER A O 1
ATOM 1851 N N . ARG A 1 273 ? -58.701 26.304 -1.451 1.00 25.73 273 ARG A N 1
ATOM 1852 C CA . ARG A 1 273 ? -59.233 27.542 -2.041 1.00 26.46 273 ARG A CA 1
ATOM 1853 C C . ARG A 1 273 ? -59.063 27.589 -3.557 1.00 26.77 273 ARG A C 1
ATOM 1854 O O . ARG A 1 273 ? -58.094 27.056 -4.095 1.00 27.57 273 ARG A O 1
#

Radius of gyration: 17.67 Å; Cα contacts (8 Å, |Δi|>4): 467; chains: 1; bounding box: 40×48×45 Å